Protein AF-A0A395SAU9-F1 (afdb_monomer_lite)

Organism: NCBI:txid694270

Structure (mmCIF, N/CA/C/O backbone):
data_AF-A0A395SAU9-F1
#
_entry.id   AF-A0A395SAU9-F1
#
loop_
_atom_site.group_PDB
_atom_site.id
_atom_site.type_symbol
_atom_site.label_atom_id
_atom_site.label_alt_id
_atom_site.label_comp_id
_atom_site.label_asym_id
_atom_site.label_entity_id
_atom_site.label_seq_id
_atom_site.pdbx_PDB_ins_code
_atom_site.Cartn_x
_atom_site.Cartn_y
_atom_site.Cartn_z
_atom_site.occupancy
_atom_site.B_iso_or_equiv
_atom_site.auth_seq_id
_atom_site.auth_comp_id
_atom_site.auth_asym_id
_atom_site.auth_atom_id
_atom_site.pdbx_PDB_model_num
ATOM 1 N N . MET A 1 1 ? -31.417 -16.571 32.774 1.00 48.50 1 MET A N 1
ATOM 2 C CA . MET A 1 1 ? -30.836 -15.328 32.218 1.00 48.50 1 MET A CA 1
ATOM 3 C C . MET A 1 1 ? -31.696 -14.943 31.028 1.00 48.50 1 MET A C 1
ATOM 5 O O . MET A 1 1 ? -31.929 -15.822 30.206 1.00 48.50 1 MET A O 1
ATOM 9 N N . SER A 1 2 ? -32.256 -13.730 30.977 1.00 63.41 2 SER A N 1
ATOM 10 C CA . SER A 1 2 ? -33.105 -13.349 29.841 1.00 63.41 2 SER A CA 1
ATOM 11 C C . SER A 1 2 ? -32.248 -13.171 28.581 1.00 63.41 2 SER A C 1
ATOM 13 O O . SER A 1 2 ? -31.078 -12.788 28.669 1.00 63.41 2 SER A O 1
ATOM 15 N N . THR A 1 3 ? -32.807 -13.455 27.404 1.00 56.88 3 THR A N 1
ATOM 16 C CA . THR A 1 3 ? -32.147 -13.182 26.116 1.00 56.88 3 THR A CA 1
ATOM 17 C C . THR A 1 3 ? -31.802 -11.702 25.973 1.00 56.88 3 THR A C 1
ATOM 19 O O . THR A 1 3 ? -30.751 -11.393 25.426 1.00 56.88 3 THR A O 1
ATOM 22 N N . GLY A 1 4 ? -32.616 -10.806 26.541 1.00 50.94 4 GLY A N 1
ATOM 23 C CA . GLY A 1 4 ? -32.354 -9.368 26.601 1.00 50.94 4 GLY A CA 1
ATOM 24 C C . GLY A 1 4 ? -31.099 -9.011 27.398 1.00 50.94 4 GLY A C 1
ATOM 25 O O . GLY A 1 4 ? -30.271 -8.265 26.893 1.00 50.94 4 GLY A O 1
ATOM 26 N N . ASP A 1 5 ? -30.892 -9.595 28.582 1.00 51.91 5 ASP A N 1
ATOM 27 C CA . ASP A 1 5 ? -29.693 -9.342 29.404 1.00 51.91 5 ASP A CA 1
ATOM 28 C C . ASP A 1 5 ? -28.419 -9.902 28.769 1.00 51.91 5 ASP A C 1
ATOM 30 O O . ASP A 1 5 ? -27.337 -9.336 28.917 1.00 51.91 5 ASP A O 1
ATOM 34 N N . PHE A 1 6 ? -28.539 -11.021 28.052 1.00 52.56 6 PHE A N 1
ATOM 35 C CA . PHE A 1 6 ? -27.445 -11.588 27.268 1.00 52.56 6 PHE A CA 1
ATOM 36 C C . PHE A 1 6 ? -27.089 -10.683 26.080 1.00 52.56 6 PHE A C 1
ATOM 38 O O . PHE A 1 6 ? -25.916 -10.384 25.866 1.00 52.56 6 PHE A O 1
ATOM 45 N N . PHE A 1 7 ? -28.099 -10.183 25.362 1.00 55.34 7 PHE A N 1
ATOM 46 C CA . PHE A 1 7 ? -27.933 -9.256 24.240 1.00 55.34 7 PHE A CA 1
ATOM 47 C C . PHE A 1 7 ? -27.323 -7.926 24.697 1.00 55.34 7 PHE A C 1
ATOM 49 O O . PHE A 1 7 ? -26.347 -7.453 24.122 1.00 55.34 7 PHE A O 1
ATOM 56 N N . LEU A 1 8 ? -27.840 -7.371 25.792 1.00 54.66 8 LEU A N 1
ATOM 57 C CA . LEU A 1 8 ? -27.333 -6.170 26.440 1.00 54.66 8 LEU A CA 1
ATOM 58 C C . LEU A 1 8 ? -25.867 -6.363 26.850 1.00 54.66 8 LEU A C 1
ATOM 60 O O . LEU A 1 8 ? -25.032 -5.572 26.420 1.00 54.66 8 LEU A O 1
ATOM 64 N N . ARG A 1 9 ? -25.502 -7.461 27.523 1.00 53.53 9 ARG A N 1
ATOM 65 C CA . ARG A 1 9 ? -24.095 -7.784 27.854 1.00 53.53 9 ARG A CA 1
ATOM 66 C C . ARG A 1 9 ? -23.173 -7.833 26.643 1.00 53.53 9 ARG A C 1
ATOM 68 O O . ARG A 1 9 ? -22.045 -7.349 26.705 1.00 53.53 9 ARG A O 1
ATOM 75 N N . ILE A 1 10 ? -23.656 -8.391 25.542 1.00 49.94 10 ILE A N 1
ATOM 76 C CA . ILE A 1 10 ? -22.883 -8.576 24.313 1.00 49.94 10 ILE A CA 1
ATOM 77 C C . ILE A 1 10 ? -22.700 -7.257 23.545 1.00 49.94 10 ILE A C 1
ATOM 79 O O . ILE A 1 10 ? -21.595 -6.980 23.082 1.00 49.94 10 ILE A O 1
ATOM 83 N N . ILE A 1 11 ? -23.722 -6.396 23.485 1.00 52.34 11 ILE A N 1
ATOM 84 C CA . ILE A 1 11 ? -23.648 -5.063 22.847 1.00 52.34 11 ILE A CA 1
ATOM 85 C C . ILE A 1 11 ? -22.866 -4.051 23.712 1.00 52.34 11 ILE A C 1
ATOM 87 O O . ILE A 1 11 ? -22.430 -3.006 23.230 1.00 52.34 11 ILE A O 1
ATOM 91 N N . GLY A 1 12 ? -22.629 -4.363 24.989 1.00 49.03 12 GLY A N 1
ATOM 92 C CA . GLY A 1 12 ? -21.795 -3.557 25.888 1.00 49.03 12 GLY A CA 1
ATOM 93 C C . GLY A 1 12 ? -22.463 -3.096 27.179 1.00 49.03 12 GLY A C 1
ATOM 94 O O . GLY A 1 12 ? -21.824 -2.426 27.983 1.00 49.03 12 GLY A O 1
ATOM 95 N N . VAL A 1 13 ? -23.710 -3.478 27.416 1.00 47.47 13 VAL A N 1
ATOM 96 C CA . VAL A 1 13 ? -24.433 -3.333 28.683 1.00 47.47 13 VAL A CA 1
ATOM 97 C C . VAL A 1 13 ? -24.147 -4.563 29.553 1.00 47.47 13 VAL A C 1
ATOM 99 O O . VAL A 1 13 ? -24.970 -5.450 29.754 1.00 47.47 13 VAL A O 1
ATOM 102 N N . GLY A 1 14 ? -22.904 -4.642 30.025 1.00 48.38 14 GLY A N 1
ATOM 103 C CA . GLY A 1 14 ? -22.429 -5.637 30.980 1.00 48.38 14 GLY A CA 1
ATOM 104 C C . GLY A 1 14 ? -21.006 -6.091 30.663 1.00 48.38 14 GLY A C 1
ATOM 105 O O . GLY A 1 14 ? -20.698 -6.597 29.588 1.00 48.38 14 GLY A O 1
ATOM 106 N N . GLU A 1 15 ? -20.117 -5.824 31.608 1.00 52.62 15 GLU A N 1
ATOM 107 C CA . GLU A 1 15 ? -18.677 -5.778 31.398 1.00 52.62 15 GLU A CA 1
ATOM 108 C C . GLU A 1 15 ? -18.036 -7.165 31.277 1.00 52.62 15 GLU A C 1
ATOM 110 O O . GLU A 1 15 ? -18.092 -7.976 32.199 1.00 52.62 15 GLU A O 1
ATOM 115 N N . ALA A 1 16 ? -17.302 -7.394 30.189 1.00 62.28 16 ALA A N 1
ATOM 116 C CA . ALA A 1 16 ? -16.191 -8.337 30.191 1.00 62.28 16 ALA A CA 1
ATOM 117 C C . ALA A 1 16 ? -14.907 -7.530 29.976 1.00 62.28 16 ALA A C 1
ATOM 119 O O . ALA A 1 16 ? -14.555 -7.211 28.841 1.00 62.28 16 ALA A O 1
ATOM 120 N N . LYS A 1 17 ? -14.207 -7.183 31.067 1.00 70.94 17 LYS A N 1
ATOM 121 C CA . LYS A 1 17 ? -12.924 -6.445 31.041 1.00 70.94 17 LYS A CA 1
ATOM 122 C C . LYS A 1 17 ? -11.926 -7.049 30.041 1.00 70.94 17 LYS A C 1
ATOM 124 O O . LYS A 1 17 ? -11.220 -6.321 29.354 1.00 70.94 17 LYS A O 1
ATOM 129 N N . VAL A 1 18 ? -11.952 -8.374 29.893 1.00 73.75 18 VAL A N 1
ATOM 130 C CA . VAL A 1 18 ? -11.146 -9.140 28.930 1.00 73.75 18 VAL A CA 1
ATOM 131 C C . VAL A 1 18 ? -11.405 -8.722 27.477 1.00 73.75 18 VAL A C 1
ATOM 133 O O . VAL A 1 18 ? -10.455 -8.538 26.724 1.00 73.75 18 VAL A O 1
ATOM 136 N N . GLY A 1 19 ? -12.662 -8.501 27.079 1.00 76.62 19 GLY A N 1
ATOM 137 C CA . GLY A 1 19 ? -12.998 -8.116 25.701 1.00 76.62 19 GLY A CA 1
ATOM 138 C C . GLY A 1 19 ? -12.499 -6.719 25.326 1.00 76.62 19 GLY A C 1
ATOM 139 O O . GLY A 1 19 ? -12.153 -6.465 24.179 1.00 76.62 19 GLY A O 1
ATOM 140 N N . MET A 1 20 ? -12.406 -5.820 26.303 1.00 79.50 20 MET A N 1
ATOM 141 C CA . MET A 1 20 ? -11.861 -4.476 26.104 1.00 79.50 20 MET A CA 1
ATOM 142 C C . MET A 1 20 ? -10.325 -4.458 26.098 1.00 79.50 20 MET A C 1
ATOM 144 O O . MET A 1 20 ? -9.731 -3.677 25.361 1.00 79.50 20 MET A O 1
ATOM 148 N N . ILE A 1 21 ? -9.673 -5.341 26.866 1.00 82.25 21 ILE A N 1
ATOM 149 C CA . ILE A 1 21 ? -8.222 -5.566 26.757 1.00 82.25 21 ILE A CA 1
ATOM 150 C C . ILE A 1 21 ? -7.888 -6.110 25.364 1.00 82.25 21 ILE A C 1
ATOM 152 O O . ILE A 1 21 ? -6.990 -5.587 24.710 1.00 82.25 21 ILE A O 1
ATOM 156 N N . TRP A 1 22 ? -8.6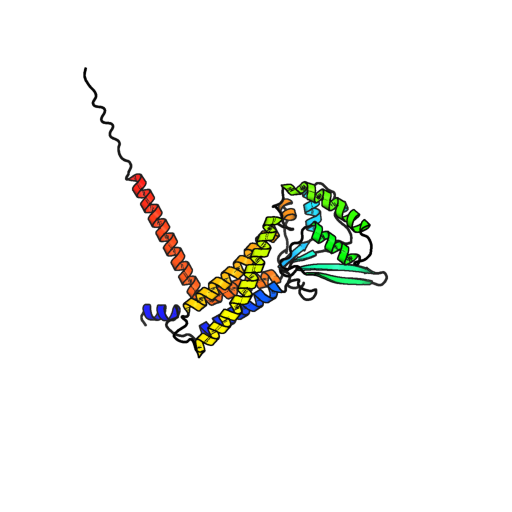46 -7.101 24.884 1.00 83.56 22 TRP A N 1
ATOM 157 C CA . TRP A 1 22 ? -8.504 -7.618 23.521 1.00 83.56 22 TRP A CA 1
ATOM 158 C C . TRP A 1 22 ? -8.698 -6.525 22.467 1.00 83.56 22 TRP A C 1
ATOM 160 O O . TRP A 1 22 ? -7.873 -6.389 21.569 1.00 83.56 22 TRP A O 1
ATOM 170 N N . PHE A 1 23 ? -9.736 -5.698 22.616 1.00 86.25 23 PHE A N 1
ATOM 171 C CA . PHE A 1 23 ? -9.971 -4.554 21.740 1.00 86.25 23 PHE A CA 1
ATOM 172 C C . PHE A 1 23 ? -8.763 -3.603 21.697 1.00 86.25 23 PHE A C 1
ATOM 174 O O . PHE A 1 23 ? -8.291 -3.278 20.612 1.00 86.25 23 PHE A O 1
ATOM 181 N N . MET A 1 24 ? -8.194 -3.222 22.849 1.00 88.06 24 MET A N 1
ATOM 182 C CA . MET A 1 24 ? -6.981 -2.389 22.884 1.00 88.06 24 MET A CA 1
ATOM 183 C C . MET A 1 24 ? -5.785 -3.063 22.206 1.00 88.06 24 MET A C 1
ATOM 185 O O . MET A 1 24 ? -5.083 -2.415 21.432 1.00 88.06 24 MET A O 1
ATOM 189 N N . LEU A 1 25 ? -5.558 -4.356 22.463 1.00 89.19 25 LEU A N 1
ATOM 190 C CA . LEU A 1 25 ? -4.473 -5.111 21.832 1.00 89.19 25 LEU A CA 1
ATOM 191 C C . LEU A 1 25 ? -4.631 -5.157 20.311 1.00 89.19 25 LEU A C 1
ATOM 193 O O . LEU A 1 25 ? -3.660 -4.954 19.589 1.00 89.19 25 LEU A O 1
ATOM 197 N N . ALA A 1 26 ? -5.847 -5.367 19.816 1.00 89.25 26 ALA A N 1
ATOM 198 C CA . ALA A 1 26 ? -6.111 -5.420 18.388 1.00 89.25 26 ALA A CA 1
ATOM 199 C C . ALA A 1 26 ? -5.942 -4.049 17.707 1.00 89.25 26 ALA A C 1
ATOM 201 O O . ALA A 1 26 ? -5.333 -3.977 16.638 1.00 89.25 26 ALA A O 1
ATOM 202 N N . ILE A 1 27 ? -6.386 -2.952 18.339 1.00 91.06 27 ILE A N 1
ATOM 203 C CA . ILE A 1 27 ? -6.116 -1.590 17.841 1.00 91.06 27 ILE A CA 1
ATOM 204 C C . ILE A 1 27 ? -4.609 -1.300 17.843 1.00 91.06 27 ILE A C 1
ATOM 206 O O . ILE A 1 27 ? -4.101 -0.733 16.878 1.00 91.06 27 ILE A O 1
ATOM 210 N N . LEU A 1 28 ? -3.874 -1.735 18.872 1.00 92.31 28 LEU A N 1
ATOM 211 C CA . LEU A 1 28 ? -2.419 -1.580 18.939 1.00 92.31 28 LEU A CA 1
ATOM 212 C C . LEU A 1 28 ? -1.698 -2.367 17.833 1.00 92.31 28 LEU A C 1
ATOM 214 O O . LEU A 1 28 ? -0.826 -1.818 17.164 1.00 92.31 28 LEU A O 1
ATOM 218 N N . LEU A 1 29 ? -2.072 -3.626 17.601 1.00 92.19 29 LEU A N 1
ATOM 219 C CA . LEU A 1 29 ? -1.517 -4.436 16.509 1.00 92.19 29 LEU A CA 1
ATOM 220 C C . LEU A 1 29 ? -1.830 -3.820 15.141 1.00 92.19 29 LEU A C 1
ATOM 222 O O . LEU A 1 29 ? -0.950 -3.729 14.285 1.00 92.19 29 LEU A O 1
ATOM 226 N N . GLY A 1 30 ? -3.059 -3.337 14.953 1.00 90.25 30 GLY A N 1
ATOM 227 C CA . GLY A 1 30 ? -3.459 -2.618 13.749 1.00 90.25 30 GLY A CA 1
ATOM 228 C C . GLY A 1 30 ? -2.704 -1.297 13.557 1.00 90.25 30 GLY A C 1
ATOM 229 O O . GLY A 1 30 ? -2.380 -0.941 12.426 1.00 90.25 30 GLY A O 1
ATOM 230 N N . PHE A 1 31 ? -2.389 -0.585 14.642 1.00 92.88 31 PHE A N 1
ATOM 231 C CA . PHE A 1 31 ? -1.550 0.614 14.613 1.00 92.88 31 PHE A CA 1
ATOM 232 C C . PHE A 1 31 ? -0.120 0.286 14.177 1.00 92.88 31 PHE A C 1
ATOM 234 O O . PHE A 1 31 ? 0.382 0.921 13.256 1.00 92.88 31 PHE A O 1
ATOM 241 N N . ILE A 1 32 ? 0.499 -0.744 14.766 1.00 93.06 32 ILE A N 1
ATOM 242 C CA . ILE A 1 32 ? 1.847 -1.201 14.392 1.00 93.06 32 ILE A CA 1
ATOM 243 C C . ILE A 1 32 ? 1.889 -1.579 12.909 1.00 93.06 32 ILE A C 1
ATOM 245 O O . ILE A 1 32 ? 2.781 -1.133 12.191 1.00 93.06 32 ILE A O 1
ATOM 249 N N . ALA A 1 33 ? 0.907 -2.347 12.430 1.00 92.62 33 ALA A N 1
ATOM 250 C CA . ALA A 1 33 ? 0.805 -2.712 11.019 1.00 92.62 33 ALA A CA 1
ATOM 251 C C . ALA A 1 33 ? 0.703 -1.480 10.104 1.00 92.62 33 ALA A C 1
ATOM 253 O O . ALA A 1 33 ? 1.379 -1.414 9.077 1.00 92.62 33 ALA A O 1
ATOM 254 N N . ASN A 1 34 ? -0.094 -0.482 10.497 1.00 92.75 34 ASN A N 1
ATOM 255 C CA . ASN A 1 34 ? -0.198 0.778 9.769 1.00 92.75 34 ASN A CA 1
ATOM 256 C C . ASN A 1 34 ? 1.145 1.537 9.756 1.00 92.75 34 ASN A C 1
ATOM 258 O O . ASN A 1 34 ? 1.614 1.947 8.696 1.00 92.75 34 ASN A O 1
ATOM 262 N N . THR A 1 35 ? 1.834 1.636 10.897 1.00 91.69 35 THR A N 1
ATOM 263 C CA . THR A 1 35 ? 3.168 2.252 10.974 1.00 91.69 35 THR A CA 1
ATOM 264 C C . THR A 1 35 ? 4.184 1.548 10.077 1.00 91.69 35 THR A C 1
ATOM 266 O O . THR A 1 35 ? 4.889 2.231 9.339 1.00 91.69 35 THR A O 1
ATOM 269 N N . VAL A 1 36 ? 4.237 0.210 10.092 1.00 91.81 36 VAL A N 1
ATOM 270 C CA . VAL A 1 36 ? 5.131 -0.585 9.226 1.00 91.81 36 VAL A CA 1
ATOM 271 C C . VAL A 1 36 ? 4.905 -0.246 7.755 1.00 91.81 36 VAL A C 1
ATOM 273 O O . VAL A 1 36 ? 5.862 -0.081 6.999 1.00 91.81 36 VAL A O 1
ATOM 276 N N . VAL A 1 37 ? 3.649 -0.083 7.348 1.00 90.75 37 VAL A N 1
ATOM 277 C CA . VAL A 1 37 ? 3.336 0.277 5.966 1.00 90.75 37 VAL A CA 1
ATOM 278 C C . VAL A 1 37 ? 3.660 1.727 5.653 1.00 90.75 37 VAL A C 1
ATOM 280 O O . VAL A 1 37 ? 4.236 1.981 4.597 1.00 90.75 37 VAL A O 1
ATOM 283 N N . LEU A 1 38 ? 3.394 2.666 6.560 1.00 92.00 38 LEU A N 1
ATOM 284 C CA . LEU A 1 38 ? 3.801 4.057 6.372 1.00 92.00 38 LEU A CA 1
ATOM 285 C C . LEU A 1 38 ? 5.311 4.179 6.160 1.00 92.00 38 LEU A C 1
ATOM 287 O O . LEU A 1 38 ? 5.713 4.905 5.261 1.00 92.00 38 LEU A O 1
ATOM 291 N N . ILE A 1 39 ? 6.142 3.449 6.908 1.00 91.94 39 ILE A N 1
ATOM 292 C CA . ILE A 1 39 ? 7.612 3.527 6.784 1.00 91.94 39 ILE A CA 1
ATOM 293 C C . ILE A 1 39 ? 8.200 2.642 5.676 1.00 91.94 39 ILE A C 1
ATOM 295 O O . ILE A 1 39 ? 9.413 2.674 5.448 1.00 91.94 39 ILE A O 1
ATOM 299 N N . SER A 1 40 ? 7.380 1.827 5.008 1.00 91.25 40 SER A N 1
ATOM 300 C CA . SER A 1 40 ? 7.863 0.915 3.970 1.00 91.25 40 SER A CA 1
ATOM 301 C C . SER A 1 40 ? 8.575 1.686 2.853 1.00 91.25 40 SER A C 1
ATOM 303 O O . SER A 1 40 ? 8.069 2.699 2.355 1.00 91.25 40 SER A O 1
ATOM 305 N N . CYS A 1 41 ? 9.777 1.220 2.498 1.00 88.75 41 CYS A N 1
ATOM 306 C CA . CYS A 1 41 ? 10.681 1.853 1.528 1.00 88.75 41 CYS A CA 1
ATOM 307 C C . CYS A 1 41 ? 11.011 3.338 1.804 1.00 88.75 41 CYS A C 1
ATOM 309 O O . CYS A 1 41 ? 11.344 4.083 0.882 1.00 88.75 41 CYS A O 1
ATOM 311 N N . ALA A 1 42 ? 10.940 3.782 3.064 1.00 91.75 42 ALA A N 1
ATOM 312 C CA . ALA A 1 42 ? 11.458 5.083 3.490 1.00 91.75 42 ALA A CA 1
ATOM 313 C C . ALA A 1 42 ? 12.997 5.128 3.502 1.00 91.75 42 ALA A C 1
ATOM 315 O O . ALA A 1 42 ? 13.585 6.186 3.286 1.00 91.75 42 ALA A O 1
ATOM 316 N N . SER A 1 43 ? 13.662 4.004 3.765 1.00 91.38 43 SER A N 1
ATOM 317 C CA . SER A 1 43 ? 15.122 3.894 3.801 1.00 91.38 43 SER A CA 1
ATOM 318 C C . SER A 1 43 ? 15.569 2.505 3.328 1.00 91.38 43 SER A C 1
ATOM 320 O O . SER A 1 43 ? 14.731 1.605 3.216 1.00 91.38 43 SER A O 1
ATOM 322 N N . PRO A 1 44 ? 16.877 2.301 3.076 1.00 90.31 44 PRO A N 1
ATOM 323 C CA . PRO A 1 44 ? 17.434 0.979 2.793 1.00 90.31 44 PRO A CA 1
ATOM 324 C C . PRO A 1 44 ? 17.005 -0.092 3.804 1.00 90.31 44 PRO A C 1
ATOM 326 O O . PRO A 1 44 ? 16.590 -1.180 3.417 1.00 90.31 44 PRO A O 1
ATOM 329 N N . ASP A 1 45 ? 16.991 0.252 5.095 1.00 91.81 45 ASP A N 1
ATOM 330 C CA . ASP A 1 45 ? 16.620 -0.673 6.174 1.00 91.81 45 ASP A CA 1
ATOM 331 C C . ASP A 1 45 ? 15.153 -1.132 6.099 1.00 91.81 45 ASP A C 1
ATOM 333 O O . ASP A 1 45 ? 14.807 -2.211 6.584 1.00 91.81 45 ASP A O 1
ATOM 337 N N . THR A 1 46 ? 14.274 -0.335 5.478 1.00 90.75 46 THR A N 1
ATOM 338 C CA . THR A 1 46 ? 12.838 -0.636 5.357 1.00 90.75 46 THR A CA 1
ATOM 339 C C . THR A 1 46 ? 12.432 -1.170 3.981 1.00 90.75 46 THR A C 1
ATOM 341 O O . THR A 1 46 ? 11.238 -1.320 3.705 1.00 90.75 46 THR A O 1
ATOM 344 N N . GLN A 1 47 ? 13.388 -1.520 3.115 1.00 91.06 47 GLN A N 1
ATOM 345 C CA . GLN A 1 47 ? 13.112 -2.170 1.827 1.00 91.06 47 GLN A CA 1
ATOM 346 C C . GLN A 1 47 ? 12.493 -3.568 1.998 1.00 91.06 47 GLN A C 1
ATOM 348 O O . GLN A 1 47 ? 11.603 -3.964 1.243 1.00 91.06 47 GLN A O 1
ATOM 353 N N . SER A 1 48 ? 12.930 -4.327 3.006 1.00 90.25 48 SER A N 1
ATOM 354 C CA . SER A 1 48 ? 12.451 -5.697 3.251 1.00 90.25 48 SER A CA 1
ATOM 355 C C . SER A 1 48 ? 10.940 -5.772 3.519 1.00 90.25 48 SER A C 1
ATOM 357 O O . SER A 1 48 ? 10.310 -6.788 3.233 1.00 90.25 48 SER A O 1
ATOM 359 N N . VAL A 1 49 ? 10.340 -4.675 3.990 1.00 90.81 49 VAL A N 1
ATOM 360 C CA . VAL A 1 49 ? 8.899 -4.534 4.255 1.00 90.81 49 VAL A CA 1
ATOM 361 C C . VAL A 1 49 ? 8.144 -3.815 3.129 1.00 90.81 49 VAL A C 1
ATOM 363 O O . VAL A 1 49 ? 7.103 -3.206 3.367 1.00 90.81 49 VAL A O 1
ATOM 366 N N . HIS A 1 50 ? 8.643 -3.878 1.894 1.00 92.31 50 HIS A N 1
ATOM 367 C CA . HIS A 1 50 ? 7.953 -3.345 0.717 1.00 92.31 50 HIS A CA 1
ATOM 368 C C . HIS A 1 50 ? 6.535 -3.917 0.553 1.00 92.31 50 HIS A C 1
ATOM 370 O O . HIS A 1 50 ? 6.235 -5.055 0.928 1.00 92.31 50 HIS A O 1
ATOM 376 N N . LEU A 1 51 ? 5.656 -3.116 -0.042 1.00 90.81 51 LEU A N 1
ATOM 377 C CA . LEU A 1 51 ? 4.282 -3.491 -0.364 1.00 90.81 51 LEU A CA 1
ATOM 378 C C . LEU A 1 51 ? 4.218 -4.299 -1.658 1.00 90.81 51 LEU A C 1
ATOM 380 O O . LEU A 1 51 ? 3.550 -5.331 -1.712 1.00 90.81 51 LEU A O 1
ATOM 384 N N . PHE A 1 52 ? 4.941 -3.852 -2.682 1.00 90.19 52 PHE A N 1
ATOM 385 C CA . PHE A 1 52 ? 4.962 -4.497 -3.991 1.00 90.19 52 PHE A CA 1
ATOM 386 C C . PHE A 1 52 ? 6.371 -4.566 -4.536 1.00 90.19 52 PHE A C 1
ATOM 388 O O . PHE A 1 52 ? 7.215 -3.735 -4.200 1.00 90.19 52 PHE A O 1
ATOM 395 N N . ARG A 1 53 ? 6.601 -5.516 -5.432 1.00 90.62 53 ARG A N 1
ATOM 396 C CA . ARG A 1 53 ? 7.785 -5.527 -6.282 1.00 90.62 53 ARG A CA 1
ATOM 397 C C . ARG A 1 53 ? 7.401 -5.605 -7.753 1.00 90.62 53 ARG A C 1
ATOM 399 O O . ARG A 1 53 ? 6.383 -6.202 -8.106 1.00 90.62 53 ARG A O 1
ATOM 406 N N . VAL A 1 54 ? 8.207 -4.972 -8.595 1.00 88.56 54 VAL A N 1
ATOM 407 C CA . VAL A 1 54 ? 8.072 -4.989 -10.058 1.00 88.56 54 VAL A CA 1
ATOM 408 C C . VAL A 1 54 ? 9.404 -5.441 -10.639 1.00 88.56 54 VAL A C 1
ATOM 410 O O . VAL A 1 54 ? 10.422 -4.833 -10.319 1.00 88.56 54 VAL A O 1
ATOM 413 N N . GLY A 1 55 ? 9.411 -6.501 -11.451 1.00 88.44 55 GLY A N 1
ATOM 414 C CA . GLY A 1 55 ? 10.627 -7.012 -12.089 1.00 88.44 55 GLY A CA 1
ATOM 415 C C . GLY A 1 55 ? 10.987 -6.243 -13.361 1.00 88.44 55 GLY A C 1
ATOM 416 O O . GLY A 1 55 ? 10.116 -5.944 -14.181 1.00 88.44 55 GLY A O 1
ATOM 417 N N . SER A 1 56 ? 12.271 -5.948 -13.567 1.00 88.94 56 SER A N 1
ATOM 418 C CA . SER A 1 56 ? 12.740 -5.295 -14.801 1.00 88.94 56 SER A CA 1
ATOM 419 C C . SER A 1 56 ? 12.591 -6.170 -16.031 1.00 88.94 56 SER A C 1
ATOM 421 O O . SER A 1 56 ? 12.123 -5.684 -17.057 1.00 88.94 56 SER A O 1
ATOM 423 N N . ALA A 1 57 ? 12.890 -7.463 -15.919 1.00 88.94 57 ALA A N 1
ATOM 424 C CA . ALA A 1 57 ? 12.713 -8.411 -17.013 1.00 88.94 57 ALA A CA 1
ATOM 425 C C . ALA A 1 57 ? 11.241 -8.510 -17.449 1.00 88.94 57 ALA A C 1
ATOM 427 O O . ALA A 1 57 ? 10.946 -8.505 -18.643 1.00 88.94 57 ALA A O 1
ATOM 428 N N . GLU A 1 58 ? 10.309 -8.545 -16.492 1.00 88.31 58 GLU A N 1
ATOM 429 C CA . GLU A 1 58 ? 8.867 -8.552 -16.767 1.00 88.31 58 GLU A CA 1
ATOM 430 C C . GLU A 1 58 ? 8.436 -7.270 -17.478 1.00 88.31 58 GLU A C 1
ATOM 432 O O . GLU A 1 58 ? 7.747 -7.331 -18.495 1.00 88.31 58 GLU A O 1
ATOM 437 N N . LEU A 1 59 ? 8.882 -6.112 -16.982 1.00 87.81 59 LEU A N 1
ATOM 438 C CA . LEU A 1 59 ? 8.549 -4.816 -17.564 1.00 87.81 59 LEU A CA 1
ATOM 439 C C . LEU A 1 59 ? 9.123 -4.659 -18.979 1.00 87.81 59 LEU A C 1
ATOM 441 O O . LEU A 1 59 ? 8.426 -4.183 -19.876 1.00 87.81 59 LEU A O 1
ATOM 445 N N . VAL A 1 60 ? 10.367 -5.090 -19.201 1.00 90.69 60 VAL A N 1
ATOM 446 C CA . VAL A 1 60 ? 11.029 -5.076 -20.514 1.00 90.69 60 VAL A CA 1
ATOM 447 C C . VAL A 1 60 ? 10.301 -5.989 -21.493 1.00 90.69 60 VAL A C 1
ATOM 449 O O . VAL A 1 60 ? 9.971 -5.555 -22.597 1.00 90.69 60 VAL A O 1
ATOM 452 N N . ASN A 1 61 ? 10.004 -7.226 -21.092 1.00 90.25 61 ASN A N 1
ATOM 453 C CA . ASN A 1 61 ? 9.312 -8.189 -21.947 1.00 90.25 61 ASN A CA 1
ATOM 454 C C . ASN A 1 61 ? 7.882 -7.744 -22.262 1.00 90.25 61 ASN A C 1
ATOM 456 O O . ASN A 1 61 ? 7.456 -7.843 -23.411 1.00 90.25 61 ASN A O 1
ATOM 460 N N . ALA A 1 62 ? 7.163 -7.205 -21.275 1.00 87.19 62 ALA A N 1
ATOM 461 C CA . ALA A 1 62 ? 5.829 -6.653 -21.472 1.00 87.19 62 ALA A CA 1
ATOM 462 C C . ALA A 1 62 ? 5.853 -5.493 -22.471 1.00 87.19 62 ALA A C 1
ATOM 464 O O . ALA A 1 62 ? 5.121 -5.496 -23.459 1.00 87.19 62 ALA A O 1
ATOM 465 N N . THR A 1 63 ? 6.757 -4.536 -22.257 1.00 88.69 63 THR A N 1
ATOM 466 C CA . THR A 1 63 ? 6.910 -3.371 -23.134 1.00 88.69 63 THR A CA 1
ATOM 467 C C . THR A 1 63 ? 7.277 -3.799 -24.554 1.00 88.69 63 THR A C 1
ATOM 469 O O . THR A 1 63 ? 6.691 -3.305 -25.516 1.00 88.69 63 THR A O 1
ATOM 472 N N . ALA A 1 64 ? 8.200 -4.751 -24.702 1.00 89.88 64 ALA A N 1
ATOM 473 C CA . ALA A 1 64 ? 8.596 -5.295 -25.997 1.00 89.88 64 ALA A CA 1
ATOM 474 C C . ALA A 1 64 ? 7.436 -5.991 -26.725 1.00 89.88 64 ALA A C 1
ATOM 476 O O . ALA A 1 64 ? 7.257 -5.781 -27.924 1.00 89.88 64 ALA A O 1
ATOM 477 N N . ASN A 1 65 ? 6.628 -6.775 -26.004 1.00 88.88 65 ASN A N 1
ATOM 478 C CA . ASN A 1 65 ? 5.485 -7.493 -26.568 1.00 88.88 65 ASN A CA 1
ATOM 479 C C . ASN A 1 65 ? 4.404 -6.530 -27.083 1.00 88.88 65 ASN A C 1
ATOM 481 O O . ASN A 1 65 ? 3.900 -6.700 -28.189 1.00 88.88 65 ASN A O 1
ATOM 485 N N . VAL A 1 66 ? 4.093 -5.483 -26.313 1.00 87.31 66 VAL A N 1
ATOM 486 C CA . VAL A 1 66 ? 3.040 -4.521 -26.678 1.00 87.31 66 VAL A CA 1
ATOM 487 C C . VAL A 1 66 ? 3.503 -3.564 -27.787 1.00 87.31 66 VAL 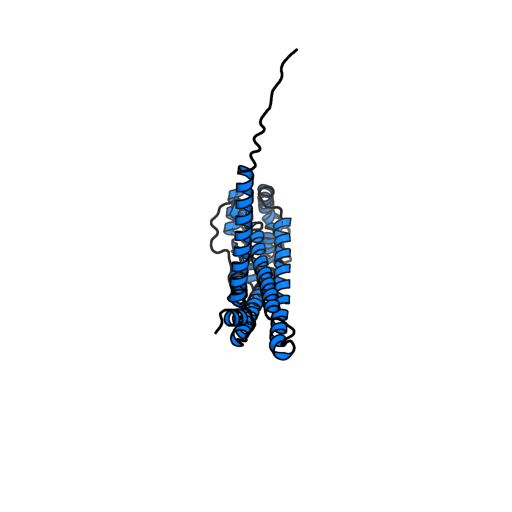A C 1
ATOM 489 O O . VAL A 1 66 ? 2.729 -3.221 -28.673 1.00 87.31 66 VAL A O 1
ATOM 492 N N . THR A 1 67 ? 4.773 -3.144 -27.787 1.00 88.62 67 THR A N 1
ATOM 493 C CA . THR A 1 67 ? 5.279 -2.119 -28.729 1.00 88.62 67 THR A CA 1
ATOM 494 C C . THR A 1 67 ? 5.941 -2.672 -29.991 1.00 88.62 67 THR A C 1
ATOM 496 O O . THR A 1 67 ? 6.204 -1.912 -30.928 1.00 88.62 67 THR A O 1
ATOM 499 N N . GLY A 1 68 ? 6.297 -3.960 -30.005 1.00 86.00 68 GLY A N 1
ATOM 500 C CA . GLY A 1 68 ? 7.126 -4.575 -31.046 1.00 86.00 68 GLY A CA 1
ATOM 501 C C . GLY A 1 68 ? 8.599 -4.136 -31.031 1.00 86.00 68 GLY A C 1
ATOM 502 O O . GLY A 1 68 ? 9.353 -4.475 -31.947 1.00 86.00 68 GLY A O 1
ATOM 503 N N . ILE A 1 69 ? 9.040 -3.373 -30.024 1.00 89.62 69 ILE A N 1
ATOM 504 C CA . ILE A 1 69 ? 10.448 -2.986 -29.859 1.00 89.62 69 ILE A CA 1
ATOM 505 C C . ILE A 1 69 ? 11.233 -4.171 -29.288 1.00 89.62 69 ILE A C 1
ATOM 507 O O . ILE A 1 69 ? 10.789 -4.851 -28.373 1.00 89.62 69 ILE A O 1
ATOM 511 N N . SER A 1 70 ? 12.434 -4.419 -29.820 1.00 89.81 70 SER A N 1
ATOM 512 C CA . SER A 1 70 ? 13.280 -5.525 -29.356 1.00 89.81 70 SER A CA 1
ATOM 513 C C . SER A 1 70 ? 13.626 -5.391 -27.859 1.00 89.81 70 SER A C 1
ATOM 515 O O . SER A 1 70 ? 14.127 -4.332 -27.466 1.00 89.81 70 SER A O 1
ATOM 517 N N . PRO A 1 71 ? 13.485 -6.462 -27.047 1.00 89.12 71 PRO A N 1
ATOM 518 C CA . PRO A 1 71 ? 13.863 -6.462 -25.629 1.00 89.12 71 PRO A CA 1
ATOM 519 C C . PRO A 1 71 ? 15.305 -6.000 -25.390 1.00 89.12 71 PRO A C 1
ATOM 521 O O . PRO A 1 71 ? 15.578 -5.258 -24.453 1.00 89.12 71 PRO A O 1
ATOM 524 N N . ASN A 1 72 ? 16.222 -6.343 -26.301 1.00 90.06 72 ASN A N 1
ATOM 525 C CA . ASN A 1 72 ? 17.639 -5.973 -26.216 1.00 90.06 72 ASN A CA 1
ATOM 526 C C . ASN A 1 72 ? 17.890 -4.460 -26.314 1.00 90.06 72 ASN A C 1
ATOM 528 O O . ASN A 1 72 ? 18.956 -3.996 -25.921 1.00 90.06 72 ASN A O 1
ATOM 532 N N . LYS A 1 73 ? 16.945 -3.689 -26.870 1.00 88.75 73 LYS A N 1
ATOM 533 C CA . LYS A 1 73 ? 17.032 -2.220 -26.908 1.00 88.75 73 LYS A CA 1
ATOM 534 C C . LYS A 1 73 ? 16.574 -1.577 -25.598 1.00 88.75 73 LYS A C 1
ATOM 536 O O . LYS A 1 73 ? 17.002 -0.467 -25.300 1.00 88.75 73 LYS A O 1
ATOM 541 N N . LEU A 1 74 ? 15.701 -2.257 -24.855 1.00 87.62 74 LEU A N 1
ATOM 542 C CA . LEU A 1 74 ? 15.123 -1.782 -23.597 1.00 87.62 74 LEU A CA 1
ATOM 543 C C . LEU A 1 74 ? 15.936 -2.257 -22.384 1.00 87.62 74 LEU A C 1
ATOM 545 O O . LEU A 1 74 ? 16.025 -1.536 -21.393 1.00 87.62 74 LEU A O 1
ATOM 549 N N . GLN A 1 75 ? 16.559 -3.434 -22.483 1.00 90.12 75 GLN A N 1
ATOM 550 C CA . GLN A 1 75 ? 17.419 -4.007 -21.453 1.00 90.12 75 GLN A CA 1
ATOM 551 C C . GLN A 1 75 ? 18.808 -3.357 -21.450 1.00 90.12 75 GLN A C 1
ATOM 553 O O . GLN A 1 75 ? 19.490 -3.286 -22.475 1.00 90.12 75 GLN A O 1
ATOM 558 N N . PHE A 1 76 ? 19.273 -2.948 -20.272 1.00 87.31 76 PHE A N 1
ATOM 559 C CA . PHE A 1 76 ? 20.647 -2.501 -20.047 1.00 87.31 76 PHE A CA 1
ATOM 560 C C . PHE A 1 76 ? 21.117 -2.845 -18.629 1.00 87.31 76 PHE A C 1
ATOM 562 O O . PHE A 1 76 ? 20.316 -3.252 -17.791 1.00 87.31 76 PHE A O 1
ATOM 569 N N . ALA A 1 77 ? 22.428 -2.755 -18.394 1.00 85.00 77 ALA A N 1
ATOM 570 C CA . ALA A 1 77 ? 23.077 -3.271 -17.185 1.00 85.00 77 ALA A CA 1
ATOM 571 C C . ALA A 1 77 ? 22.701 -2.496 -15.914 1.00 85.00 77 ALA A C 1
ATOM 573 O O . ALA A 1 77 ? 22.797 -3.032 -14.821 1.00 85.00 77 ALA A O 1
ATOM 574 N N . GLU A 1 78 ? 22.281 -1.244 -16.071 1.00 86.62 78 GLU A N 1
ATOM 575 C CA . GLU A 1 78 ? 21.923 -0.328 -14.991 1.00 86.62 78 GLU A CA 1
ATOM 576 C C . GLU A 1 78 ? 20.470 -0.512 -14.495 1.00 86.62 78 GLU A C 1
ATOM 578 O O . GLU A 1 78 ? 20.056 0.156 -13.548 1.00 86.62 78 GLU A O 1
ATOM 583 N N . LEU A 1 79 ? 19.671 -1.388 -15.125 1.00 87.88 79 LEU A N 1
ATOM 584 C CA . LEU A 1 79 ? 18.341 -1.741 -14.618 1.00 87.88 79 LEU A CA 1
ATOM 585 C C . LEU A 1 79 ? 18.469 -2.707 -13.426 1.00 87.88 79 LEU A C 1
ATOM 587 O O . LEU A 1 79 ? 19.174 -3.710 -13.548 1.00 87.88 79 LEU A O 1
ATOM 591 N N . PRO A 1 80 ? 17.766 -2.462 -12.305 1.00 89.81 80 PRO A N 1
ATOM 592 C CA . PRO A 1 80 ? 17.763 -3.375 -11.166 1.00 89.81 80 PRO A CA 1
ATOM 593 C C . PRO A 1 80 ? 17.009 -4.660 -11.509 1.00 89.81 80 PRO A C 1
ATOM 595 O O . PRO A 1 80 ? 16.217 -4.687 -12.450 1.00 89.81 80 PRO A O 1
ATOM 598 N N . GLU A 1 81 ? 17.176 -5.716 -10.717 1.00 89.19 81 GLU A N 1
ATOM 599 C CA . GLU A 1 81 ? 16.329 -6.909 -10.853 1.00 89.19 81 GLU A CA 1
ATOM 600 C C . GLU A 1 81 ? 14.867 -6.579 -10.500 1.00 89.19 81 GLU A C 1
ATOM 602 O O . GLU A 1 81 ? 13.952 -6.877 -11.273 1.00 89.19 81 GLU A O 1
ATOM 607 N N . TYR A 1 82 ? 14.664 -5.869 -9.381 1.00 90.38 82 TYR A N 1
ATOM 608 C CA . TYR A 1 82 ? 13.351 -5.441 -8.902 1.00 90.38 82 TYR A CA 1
ATOM 609 C C . TYR A 1 82 ? 13.338 -3.983 -8.433 1.00 90.38 82 TYR A C 1
ATOM 611 O O . TYR A 1 82 ? 14.286 -3.494 -7.817 1.00 90.38 82 TYR A O 1
ATOM 619 N N . TRP A 1 83 ? 12.199 -3.319 -8.642 1.00 91.62 83 TRP A N 1
ATOM 620 C CA . TRP A 1 83 ? 11.812 -2.122 -7.895 1.00 91.62 83 TRP A CA 1
ATOM 621 C C . TRP A 1 83 ? 10.878 -2.509 -6.761 1.00 91.62 83 TRP A C 1
ATOM 623 O O . TRP A 1 83 ? 9.824 -3.103 -6.997 1.00 91.62 83 TRP A O 1
ATOM 633 N N . TYR A 1 84 ? 11.240 -2.120 -5.548 1.00 92.81 84 TYR A N 1
ATOM 634 C CA . TYR A 1 84 ? 10.467 -2.353 -4.339 1.00 92.81 84 TYR A CA 1
ATOM 635 C C . TYR A 1 84 ? 9.692 -1.091 -3.987 1.00 92.81 84 TYR A C 1
ATOM 637 O O . TYR A 1 84 ? 10.273 -0.034 -3.748 1.00 92.81 84 TYR A O 1
ATOM 645 N N . TRP A 1 85 ? 8.374 -1.207 -3.964 1.00 91.69 85 TRP A N 1
ATOM 646 C CA . TRP A 1 85 ? 7.450 -0.113 -3.712 1.00 91.69 85 TRP A CA 1
ATOM 647 C C . TRP A 1 85 ? 6.939 -0.185 -2.284 1.00 91.69 85 TRP A C 1
ATOM 649 O O . TRP A 1 85 ? 6.332 -1.182 -1.889 1.00 91.69 85 TRP A O 1
ATOM 659 N N . GLY A 1 86 ? 7.147 0.885 -1.529 1.00 91.88 86 GLY A N 1
ATOM 660 C CA . GLY A 1 86 ? 6.498 1.115 -0.246 1.00 91.88 86 GLY A CA 1
ATOM 661 C C . GLY A 1 86 ? 5.539 2.295 -0.326 1.00 91.88 86 GLY A C 1
ATOM 662 O O . GLY A 1 86 ? 5.264 2.804 -1.405 1.00 91.88 86 GLY A O 1
ATOM 663 N N . LEU A 1 87 ? 5.021 2.747 0.810 1.00 91.06 87 LEU A N 1
ATOM 664 C CA . LEU A 1 87 ? 4.174 3.941 0.864 1.00 91.06 87 LEU A CA 1
ATOM 665 C C . LEU A 1 87 ? 4.995 5.233 1.015 1.00 91.06 87 LEU A C 1
ATOM 667 O O . LEU A 1 87 ? 4.500 6.302 0.669 1.00 91.06 87 LEU A O 1
ATOM 671 N N . SER A 1 88 ? 6.239 5.136 1.499 1.00 91.69 88 SER A N 1
ATOM 672 C CA . SER A 1 88 ? 7.158 6.274 1.690 1.00 91.69 88 SER A CA 1
ATOM 673 C C . SER A 1 88 ? 8.218 6.431 0.605 1.00 91.69 88 SER A C 1
ATOM 675 O O . SER A 1 88 ? 8.987 7.397 0.627 1.00 91.69 88 SER A O 1
ATOM 677 N N . GLY A 1 89 ? 8.280 5.512 -0.355 1.00 92.06 89 GLY A N 1
ATOM 678 C CA . GLY A 1 89 ? 9.251 5.605 -1.431 1.00 92.06 89 GLY A CA 1
ATOM 679 C C . GLY A 1 89 ? 9.359 4.346 -2.269 1.00 92.06 89 GLY A C 1
ATOM 680 O O . GLY A 1 89 ? 8.591 3.391 -2.120 1.00 92.06 89 GLY A O 1
ATOM 681 N N . VAL A 1 90 ? 10.347 4.375 -3.157 1.00 92.75 90 VAL A N 1
ATOM 682 C CA . VAL A 1 90 ? 10.728 3.251 -4.013 1.00 92.75 90 VAL A CA 1
ATOM 683 C C . VAL A 1 90 ? 12.205 2.958 -3.790 1.00 92.75 90 VAL A C 1
ATOM 685 O O . VAL A 1 90 ? 13.029 3.873 -3.823 1.00 92.75 90 VAL A O 1
ATOM 688 N N . CYS A 1 91 ? 12.534 1.691 -3.565 1.00 93.62 91 CYS A N 1
ATOM 689 C CA . CYS A 1 91 ? 13.896 1.210 -3.371 1.00 93.62 91 CYS A CA 1
ATOM 690 C C . CYS A 1 91 ? 14.303 0.246 -4.487 1.00 93.62 91 CYS A C 1
ATOM 692 O O . CYS A 1 91 ? 13.458 -0.432 -5.075 1.00 93.62 91 CYS A O 1
ATOM 694 N N . ILE A 1 92 ? 15.600 0.176 -4.760 1.00 93.19 92 ILE A N 1
ATOM 695 C CA . ILE A 1 92 ? 16.207 -0.729 -5.736 1.00 93.19 92 ILE A CA 1
ATOM 696 C C . ILE A 1 92 ? 17.485 -1.333 -5.165 1.00 93.19 92 ILE A C 1
ATOM 698 O O . ILE A 1 92 ? 18.214 -0.670 -4.422 1.00 93.19 92 ILE A O 1
ATOM 702 N N . ASP A 1 93 ? 17.760 -2.568 -5.570 1.00 89.69 93 ASP A N 1
ATOM 703 C CA . ASP A 1 93 ? 19.057 -3.201 -5.365 1.00 89.69 93 ASP A CA 1
ATOM 704 C C . ASP A 1 93 ? 19.996 -2.747 -6.488 1.00 89.69 93 ASP A C 1
ATOM 706 O O . ASP A 1 93 ? 19.698 -2.908 -7.675 1.00 89.69 93 ASP A O 1
ATOM 710 N N . VAL A 1 94 ? 21.113 -2.131 -6.114 1.00 84.75 94 VAL A N 1
ATOM 711 C CA . VAL A 1 94 ? 22.139 -1.617 -7.023 1.00 84.75 94 VAL A CA 1
ATOM 712 C C . VAL A 1 94 ? 23.344 -2.542 -6.932 1.00 84.75 94 VAL A C 1
ATOM 714 O O . VAL A 1 94 ? 23.998 -2.611 -5.889 1.00 84.75 94 VAL A O 1
ATOM 717 N N . GLN A 1 95 ? 23.652 -3.227 -8.032 1.00 81.12 95 GLN A N 1
ATOM 718 C CA . GLN A 1 95 ? 24.838 -4.073 -8.144 1.00 81.12 95 GLN A CA 1
ATOM 719 C C . GLN A 1 95 ? 25.900 -3.335 -8.963 1.00 81.12 95 GLN A C 1
ATOM 721 O O . GLN A 1 95 ? 25.836 -3.269 -10.194 1.00 81.12 95 GLN A O 1
ATOM 726 N N . LYS A 1 96 ? 26.901 -2.770 -8.282 1.00 74.31 96 LYS A N 1
ATOM 727 C CA . LYS A 1 96 ? 28.036 -2.110 -8.936 1.00 74.31 96 LYS A CA 1
ATOM 728 C C . LYS A 1 96 ? 29.179 -3.106 -9.091 1.00 74.31 96 LYS A C 1
ATOM 730 O O . LYS A 1 96 ? 29.752 -3.567 -8.107 1.00 74.31 96 LYS A O 1
ATOM 735 N N . ARG A 1 97 ? 29.552 -3.402 -10.338 1.00 65.81 97 ARG A N 1
ATOM 736 C CA . ARG A 1 97 ? 30.780 -4.153 -10.632 1.00 65.81 97 ARG A CA 1
ATOM 737 C C . ARG A 1 97 ? 31.985 -3.242 -10.434 1.00 65.81 97 ARG A C 1
ATOM 739 O O . ARG A 1 97 ? 32.196 -2.333 -11.239 1.00 65.81 97 ARG A O 1
ATOM 746 N N . GLN A 1 98 ? 32.782 -3.486 -9.400 1.00 67.19 98 GLN A N 1
ATOM 747 C CA . GLN A 1 98 ? 34.068 -2.818 -9.210 1.00 67.19 98 GLN A CA 1
ATOM 748 C C . GLN A 1 98 ? 35.218 -3.749 -9.603 1.00 67.19 98 GLN A C 1
ATOM 750 O O . GLN A 1 98 ? 35.089 -4.971 -9.612 1.00 67.19 98 GLN A O 1
ATOM 755 N N . LEU A 1 99 ? 36.384 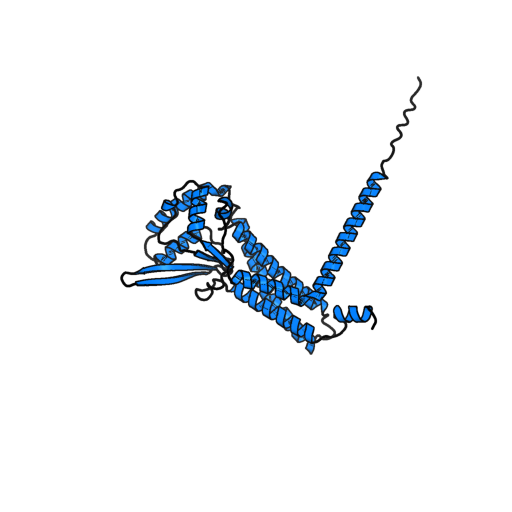-3.169 -9.910 1.00 60.81 99 LEU A N 1
ATOM 756 C CA . LEU A 1 99 ? 37.588 -3.926 -10.288 1.00 60.81 99 LEU A CA 1
ATOM 757 C C . LEU A 1 99 ? 38.062 -4.926 -9.212 1.00 60.81 99 LEU A C 1
ATOM 759 O O . LEU A 1 99 ? 38.821 -5.834 -9.541 1.00 60.81 99 LEU A O 1
ATOM 763 N N . PHE A 1 100 ? 37.625 -4.774 -7.956 1.00 62.31 100 PHE A N 1
ATOM 764 C CA . PHE A 1 100 ? 38.051 -5.594 -6.815 1.00 62.31 100 PHE A CA 1
ATOM 765 C C . PHE A 1 100 ? 36.902 -6.328 -6.100 1.00 62.31 100 PHE A C 1
ATOM 767 O O . PHE A 1 100 ? 37.121 -6.906 -5.037 1.00 62.31 100 PHE A O 1
ATOM 774 N N . GLY A 1 101 ? 35.697 -6.339 -6.677 1.00 62.19 101 GLY A N 1
ATOM 775 C CA . GLY A 1 101 ? 34.533 -7.026 -6.115 1.00 62.19 101 GLY A CA 1
ATOM 776 C C . GLY A 1 101 ? 33.210 -6.439 -6.602 1.00 62.19 101 GLY A C 1
ATOM 777 O O . GLY A 1 101 ? 33.164 -5.320 -7.108 1.00 62.19 101 GLY A O 1
ATOM 778 N N . ASP A 1 102 ? 32.132 -7.200 -6.445 1.00 72.19 102 ASP A N 1
ATOM 779 C CA . ASP A 1 102 ? 30.779 -6.685 -6.647 1.00 72.19 102 ASP A CA 1
ATOM 780 C C . ASP A 1 102 ? 30.314 -6.011 -5.350 1.00 72.19 102 ASP A C 1
ATOM 782 O O . ASP A 1 102 ? 30.290 -6.642 -4.291 1.00 72.19 102 ASP A O 1
ATOM 786 N N . GLU A 1 103 ? 29.956 -4.729 -5.426 1.00 77.62 103 GLU A N 1
ATOM 787 C CA . GLU A 1 103 ? 29.347 -4.001 -4.314 1.00 77.62 103 GLU A CA 1
ATOM 788 C C . GLU A 1 103 ? 27.829 -3.971 -4.508 1.00 77.62 103 GLU A C 1
ATOM 790 O O . GLU A 1 103 ? 27.317 -3.388 -5.469 1.00 77.62 103 GLU A O 1
ATOM 795 N N . ASN A 1 104 ? 27.111 -4.607 -3.581 1.00 82.06 104 ASN A N 1
ATOM 796 C CA . ASN A 1 104 ? 25.656 -4.564 -3.520 1.00 82.06 104 ASN A CA 1
ATOM 797 C C . ASN A 1 104 ? 25.240 -3.482 -2.525 1.00 82.06 104 ASN A C 1
ATOM 799 O O . ASN A 1 104 ? 25.578 -3.554 -1.343 1.00 82.06 104 ASN A O 1
ATOM 803 N N . SER A 1 105 ? 24.491 -2.493 -3.000 1.00 87.94 105 SER A N 1
ATOM 804 C CA . SER A 1 105 ? 23.948 -1.417 -2.168 1.00 87.94 105 SER A CA 1
ATOM 805 C C . SER A 1 105 ? 22.466 -1.218 -2.460 1.00 87.94 105 SER A C 1
ATOM 807 O O . SER A 1 105 ? 22.007 -1.472 -3.569 1.00 87.94 105 SER A O 1
ATOM 809 N N . ILE A 1 106 ? 21.702 -0.770 -1.466 1.00 89.44 106 ILE A N 1
ATOM 810 C CA . ILE A 1 106 ? 20.280 -0.461 -1.635 1.00 89.44 106 ILE A CA 1
ATOM 811 C C . ILE A 1 106 ? 20.144 1.053 -1.757 1.00 89.44 106 ILE A C 1
ATOM 813 O O . ILE A 1 106 ? 20.585 1.796 -0.878 1.00 89.44 106 ILE A O 1
ATOM 817 N N . SER A 1 107 ? 19.509 1.511 -2.832 1.00 90.75 107 SER A N 1
ATOM 818 C CA . SER A 1 107 ? 19.200 2.926 -3.039 1.00 90.75 107 SER A CA 1
ATOM 819 C C . SER A 1 107 ? 17.697 3.140 -2.943 1.00 90.75 107 SER A C 1
ATOM 821 O O . SER A 1 107 ? 16.925 2.403 -3.553 1.00 90.75 107 SER A O 1
ATOM 823 N N . CYS A 1 108 ? 17.271 4.156 -2.194 1.00 91.25 108 CYS A N 1
ATOM 824 C CA . CYS A 1 108 ? 15.860 4.487 -2.012 1.00 91.25 108 CYS A CA 1
ATOM 825 C C . CYS A 1 108 ? 15.598 5.949 -2.364 1.00 91.25 108 CYS A C 1
ATOM 827 O O . CYS A 1 108 ? 16.299 6.851 -1.902 1.00 91.25 108 CYS A O 1
ATOM 829 N N . LYS A 1 109 ? 14.540 6.189 -3.138 1.00 91.56 109 LYS A N 1
ATOM 830 C CA . LYS A 1 109 ? 14.024 7.525 -3.430 1.00 91.56 109 LYS A CA 1
ATOM 831 C C . LYS A 1 109 ? 12.749 7.748 -2.629 1.00 91.56 109 LYS A C 1
ATOM 833 O O . LYS A 1 109 ? 11.711 7.143 -2.898 1.00 91.56 109 LYS A O 1
ATOM 838 N N . GLN A 1 110 ? 12.855 8.622 -1.634 1.00 90.06 110 GLN A N 1
ATOM 839 C CA . GLN A 1 110 ? 11.747 8.990 -0.759 1.00 90.06 110 GLN A CA 1
ATOM 840 C C . GLN A 1 110 ? 10.718 9.832 -1.518 1.00 90.06 110 GLN A C 1
ATOM 842 O O . GLN A 1 110 ? 11.052 10.830 -2.160 1.00 90.06 110 GLN A O 1
ATOM 847 N N . SER A 1 111 ? 9.457 9.422 -1.443 1.00 87.31 111 SER A N 1
ATOM 848 C CA . SER A 1 111 ? 8.313 10.121 -2.024 1.00 87.31 111 SER A CA 1
ATOM 849 C C . SER A 1 111 ? 7.047 9.592 -1.354 1.00 87.31 111 SER A C 1
ATOM 851 O O . SER A 1 111 ? 6.809 8.387 -1.371 1.00 87.31 111 SER A O 1
ATOM 853 N N . PHE A 1 112 ? 6.256 10.477 -0.740 1.00 84.62 112 PHE A N 1
ATOM 854 C CA . PHE A 1 112 ? 5.048 10.100 -0.005 1.00 84.62 112 PHE A CA 1
ATOM 855 C C . PHE A 1 112 ? 3.808 10.832 -0.550 1.00 84.62 112 PHE A C 1
ATOM 857 O O . PHE A 1 112 ? 3.706 12.053 -0.383 1.00 84.62 112 PHE A O 1
ATOM 864 N N . PRO A 1 113 ? 2.846 10.114 -1.160 1.00 82.44 113 PRO A N 1
ATOM 865 C CA . PRO A 1 113 ? 2.985 8.747 -1.692 1.00 82.44 113 PRO A CA 1
ATOM 866 C C . PRO A 1 113 ? 3.989 8.685 -2.861 1.00 82.44 113 PRO A C 1
ATOM 868 O O . PRO A 1 113 ? 4.280 9.735 -3.437 1.00 82.44 113 PRO A O 1
ATOM 871 N N . PRO A 1 114 ? 4.505 7.507 -3.261 1.00 80.25 114 PRO A N 1
ATOM 872 C CA . PRO A 1 114 ? 5.392 7.402 -4.413 1.00 80.25 114 PRO A CA 1
ATOM 873 C C . PRO A 1 114 ? 4.615 7.486 -5.727 1.00 80.25 114 PRO A C 1
ATOM 875 O O . PRO A 1 114 ? 3.669 6.741 -5.971 1.00 80.25 114 PRO A O 1
ATOM 878 N N . MET A 1 115 ? 5.054 8.399 -6.593 1.00 77.56 115 MET A N 1
ATOM 879 C CA . MET A 1 115 ? 4.345 8.802 -7.815 1.00 77.56 115 MET A CA 1
ATOM 880 C C . MET A 1 115 ? 5.213 8.655 -9.061 1.00 77.56 115 MET A C 1
ATOM 882 O O . MET A 1 115 ? 5.190 9.521 -9.933 1.00 77.56 115 MET A O 1
ATOM 886 N N . MET A 1 116 ? 6.052 7.623 -9.106 1.00 81.56 116 MET A N 1
ATOM 887 C CA . MET A 1 116 ? 7.009 7.464 -10.196 1.00 81.56 116 MET A CA 1
ATOM 888 C C . MET A 1 116 ? 6.329 6.942 -11.458 1.00 81.56 116 MET A C 1
ATOM 890 O O . MET A 1 116 ? 5.675 5.898 -11.433 1.00 81.56 116 MET A O 1
ATOM 894 N N . SER A 1 117 ? 6.525 7.647 -12.569 1.00 83.44 117 SER A N 1
ATOM 895 C CA . SER A 1 117 ? 6.285 7.086 -13.897 1.00 83.44 117 SER A CA 1
ATOM 896 C C . SER A 1 117 ? 7.349 6.036 -14.242 1.00 83.44 117 SER A C 1
ATOM 898 O O . SER A 1 117 ? 8.397 5.965 -13.599 1.00 83.44 117 SER A O 1
ATOM 900 N N . VAL A 1 118 ? 7.123 5.243 -15.294 1.00 84.38 118 VAL A N 1
ATOM 901 C CA . VAL A 1 118 ? 8.141 4.302 -15.799 1.00 84.38 118 VAL A CA 1
ATOM 902 C C . VAL A 1 118 ? 9.429 5.042 -16.188 1.00 84.38 118 VAL A C 1
ATOM 904 O O . VAL A 1 118 ? 10.522 4.566 -15.898 1.00 84.38 118 VAL A O 1
ATOM 907 N N . GLU A 1 119 ? 9.321 6.249 -16.752 1.00 86.06 119 GLU A N 1
ATOM 908 C CA . GLU A 1 119 ? 10.487 7.093 -17.045 1.00 86.06 119 GLU A CA 1
ATOM 909 C C . GLU A 1 119 ? 11.240 7.510 -15.770 1.00 86.06 119 GLU A C 1
ATOM 911 O O . GLU A 1 119 ? 12.473 7.486 -15.729 1.00 86.06 119 GLU A O 1
ATOM 916 N N . ASP A 1 120 ? 10.513 7.838 -14.699 1.00 87.62 120 ASP A N 1
ATOM 917 C CA . ASP A 1 120 ? 11.109 8.181 -13.402 1.00 87.62 120 ASP A CA 1
ATOM 918 C C . ASP A 1 120 ? 11.787 6.975 -12.741 1.00 87.62 120 ASP A C 1
ATOM 920 O O . ASP A 1 120 ? 12.817 7.129 -12.084 1.00 87.62 120 ASP A O 1
ATOM 924 N N . MET A 1 121 ? 11.230 5.772 -12.914 1.00 87.75 121 MET A N 1
ATOM 925 C CA . MET A 1 121 ? 11.824 4.528 -12.407 1.00 87.75 121 MET A CA 1
ATOM 926 C C . MET A 1 121 ? 13.159 4.232 -13.088 1.00 87.75 121 MET A C 1
ATOM 928 O O . MET A 1 121 ? 14.123 3.834 -12.431 1.00 87.75 121 MET A O 1
ATOM 932 N N . ILE A 1 122 ? 13.211 4.430 -14.405 1.00 88.50 122 ILE A N 1
ATOM 933 C CA . ILE A 1 122 ? 14.401 4.161 -15.207 1.00 88.50 122 ILE A CA 1
ATOM 934 C C . ILE A 1 122 ? 15.478 5.214 -14.952 1.00 88.50 122 ILE A C 1
ATOM 936 O O . ILE A 1 122 ? 16.636 4.864 -14.734 1.00 88.50 122 ILE A O 1
ATOM 940 N N . SER A 1 123 ? 15.105 6.496 -14.931 1.00 88.12 123 SER A N 1
ATOM 941 C CA . SER A 1 123 ? 16.043 7.572 -14.591 1.00 88.12 123 SER A CA 1
ATOM 942 C C . SER A 1 123 ? 16.623 7.381 -13.190 1.00 88.12 123 SER A C 1
ATOM 944 O O . SER A 1 123 ? 17.840 7.432 -13.034 1.00 88.12 123 SER A O 1
ATOM 946 N N . PHE A 1 124 ? 15.792 7.034 -12.201 1.00 89.06 124 PHE A N 1
ATOM 947 C CA . PHE A 1 124 ? 16.253 6.707 -10.852 1.00 89.06 124 PHE A CA 1
ATOM 948 C C . PHE A 1 124 ? 17.243 5.530 -10.830 1.00 89.06 124 PHE A C 1
ATOM 950 O O . PHE A 1 124 ? 18.274 5.616 -10.164 1.00 89.06 124 PHE A O 1
ATOM 957 N N . ALA A 1 125 ? 16.973 4.454 -11.576 1.00 87.81 125 ALA A N 1
ATOM 958 C CA . ALA A 1 125 ? 17.875 3.305 -11.667 1.00 87.81 125 ALA A CA 1
ATOM 959 C C . ALA A 1 125 ? 19.253 3.674 -12.241 1.00 87.81 125 ALA A C 1
ATOM 961 O O . ALA A 1 125 ? 20.284 3.261 -11.703 1.00 87.81 125 ALA A O 1
ATOM 962 N N . ILE A 1 126 ? 19.266 4.491 -13.298 1.00 86.06 126 ILE A N 1
ATOM 963 C CA . ILE A 1 126 ? 20.486 4.978 -13.950 1.00 86.06 126 ILE A CA 1
ATOM 964 C C . ILE A 1 126 ? 21.274 5.899 -13.006 1.00 86.06 126 ILE A C 1
ATOM 966 O O . ILE A 1 126 ? 22.479 5.714 -12.831 1.00 86.06 126 ILE A O 1
ATOM 970 N N . GLU A 1 127 ? 20.603 6.859 -12.366 1.00 86.56 127 GLU A N 1
ATOM 971 C CA . GLU A 1 127 ? 21.218 7.800 -11.417 1.00 86.56 127 GLU A CA 1
ATOM 972 C C . GLU A 1 127 ? 21.833 7.083 -10.207 1.00 86.56 127 GLU A C 1
ATOM 974 O O . GLU A 1 127 ? 22.919 7.446 -9.751 1.00 86.56 127 GLU A O 1
ATOM 979 N N . ALA A 1 128 ? 21.172 6.039 -9.701 1.00 84.56 128 ALA A N 1
ATOM 980 C CA . ALA A 1 128 ? 21.674 5.256 -8.576 1.00 84.56 128 ALA A CA 1
ATOM 981 C C . ALA A 1 128 ? 22.931 4.436 -8.926 1.00 84.56 128 ALA A C 1
ATOM 983 O O . ALA A 1 128 ? 23.804 4.257 -8.073 1.00 84.56 128 ALA A O 1
ATOM 984 N N . HIS A 1 129 ? 23.048 3.965 -10.173 1.00 80.62 129 HIS A N 1
ATOM 985 C CA . HIS A 1 129 ? 24.217 3.215 -10.638 1.00 80.62 129 HIS A CA 1
ATOM 986 C C . HIS A 1 129 ? 25.412 4.112 -10.984 1.00 80.62 129 HIS A C 1
ATOM 988 O O . HIS A 1 129 ? 26.546 3.719 -10.716 1.00 80.62 129 HIS A O 1
ATOM 994 N N . LEU A 1 130 ? 25.183 5.292 -11.571 1.00 75.38 130 LEU A N 1
ATOM 995 C CA . LEU A 1 130 ? 26.254 6.123 -12.147 1.00 75.38 130 LEU A CA 1
ATOM 996 C C . LEU A 1 130 ? 26.836 7.181 -11.206 1.00 75.38 130 LEU A C 1
ATOM 998 O O . LEU A 1 130 ? 27.855 7.772 -11.549 1.00 75.38 130 LEU A O 1
ATOM 1002 N N . GLU A 1 131 ? 26.225 7.391 -10.037 1.00 65.38 131 GLU A N 1
ATOM 1003 C CA . GLU A 1 131 ? 26.539 8.497 -9.122 1.00 65.38 131 GLU A CA 1
ATOM 1004 C C . GLU A 1 131 ? 26.314 9.883 -9.770 1.00 65.38 131 GLU A C 1
ATOM 1006 O O . GLU A 1 131 ? 26.352 10.075 -10.982 1.00 65.38 131 GLU A O 1
ATOM 1011 N N . LYS A 1 132 ? 25.966 10.873 -8.942 1.00 56.12 132 LYS A N 1
ATOM 1012 C CA . LYS A 1 132 ? 25.204 12.083 -9.321 1.00 56.12 132 LYS A CA 1
ATOM 1013 C C . LYS A 1 132 ? 25.834 13.008 -10.383 1.00 56.12 132 LYS A C 1
ATOM 1015 O O . LYS A 1 132 ? 25.154 13.930 -10.819 1.00 56.12 132 LYS A O 1
ATOM 1020 N N . ASP A 1 133 ? 27.084 12.785 -10.791 1.00 52.53 133 ASP A N 1
ATOM 1021 C CA . ASP A 1 133 ? 27.902 13.774 -11.507 1.00 52.53 133 ASP A CA 1
ATOM 1022 C C . ASP A 1 133 ? 28.497 13.310 -12.847 1.00 52.53 133 ASP A C 1
ATOM 1024 O O . ASP A 1 133 ? 29.389 13.970 -13.386 1.00 52.53 133 ASP A O 1
ATOM 1028 N N . THR A 1 134 ? 28.052 12.206 -13.459 1.00 50.66 134 THR A N 1
ATOM 1029 C CA . THR A 1 134 ? 28.657 11.802 -14.746 1.00 50.66 134 THR A CA 1
ATOM 1030 C C . THR A 1 134 ? 27.667 11.187 -15.742 1.00 50.66 134 THR A C 1
ATOM 1032 O O . THR A 1 134 ? 27.326 10.014 -15.677 1.00 50.66 134 THR A O 1
ATOM 1035 N N . ASN A 1 135 ? 27.300 11.995 -16.750 1.00 59.38 135 ASN A N 1
ATOM 1036 C CA . ASN A 1 135 ? 26.674 11.651 -18.042 1.00 59.38 135 ASN A CA 1
ATOM 1037 C C . ASN A 1 135 ? 25.143 11.757 -18.196 1.00 59.38 135 ASN A C 1
ATOM 1039 O O . ASN A 1 135 ? 24.458 10.779 -18.503 1.00 59.38 135 ASN A O 1
ATOM 1043 N N . ASN A 1 136 ? 24.644 13.000 -18.263 1.00 68.44 136 ASN A N 1
ATOM 1044 C CA . ASN A 1 136 ? 23.358 13.335 -18.909 1.00 68.44 136 ASN A CA 1
ATOM 1045 C C . ASN A 1 136 ? 23.216 12.743 -20.331 1.00 68.44 136 ASN A C 1
ATOM 1047 O O . ASN A 1 136 ? 22.111 12.429 -20.778 1.00 68.44 136 ASN A O 1
ATOM 1051 N N . SER A 1 137 ? 24.328 12.562 -21.051 1.00 75.56 137 SER A N 1
ATOM 1052 C CA . SER A 1 137 ? 24.358 11.946 -22.384 1.00 75.56 137 SER A CA 1
ATOM 1053 C C . SER A 1 137 ? 23.999 10.456 -22.364 1.00 75.56 137 SER A C 1
ATOM 1055 O O . SER A 1 137 ? 23.287 9.985 -23.251 1.00 75.56 137 SER A O 1
ATOM 1057 N N . LEU A 1 138 ? 24.446 9.714 -21.346 1.00 78.25 138 LEU A N 1
ATOM 1058 C CA . LEU A 1 138 ? 24.160 8.289 -21.201 1.00 78.25 138 LEU A CA 1
ATOM 1059 C C . LEU A 1 138 ? 22.712 8.081 -20.757 1.00 78.25 138 LEU A C 1
ATOM 1061 O O . LEU A 1 138 ? 22.020 7.253 -21.346 1.00 78.25 138 LEU A O 1
ATOM 1065 N N . LEU A 1 139 ? 22.227 8.901 -19.819 1.00 81.38 139 LEU A N 1
ATOM 1066 C CA . LEU A 1 139 ? 20.818 8.909 -19.422 1.00 81.38 139 LEU A CA 1
ATOM 1067 C C . LEU A 1 139 ? 19.904 9.166 -20.626 1.00 81.38 139 LEU A C 1
ATOM 1069 O O . LEU A 1 139 ? 18.973 8.401 -20.862 1.00 81.38 139 LEU A O 1
ATOM 1073 N N . THR A 1 140 ? 20.213 10.174 -21.447 1.00 82.94 140 THR A N 1
ATOM 1074 C CA . THR A 1 140 ? 19.428 10.483 -22.655 1.00 82.94 140 THR A CA 1
ATOM 1075 C C . THR A 1 140 ? 19.420 9.306 -23.635 1.00 82.94 140 THR A C 1
ATOM 1077 O O . THR A 1 140 ? 18.354 8.896 -24.089 1.00 82.94 140 THR A O 1
ATOM 1080 N N . LYS A 1 141 ? 20.588 8.704 -23.896 1.00 85.44 141 LYS A N 1
ATOM 1081 C CA . LYS A 1 141 ? 20.734 7.563 -24.815 1.00 85.44 141 LYS A CA 1
ATOM 1082 C C . LYS A 1 141 ? 19.982 6.312 -24.347 1.00 85.44 141 LYS A C 1
ATOM 1084 O O . LYS A 1 141 ? 19.442 5.580 -25.170 1.00 85.44 141 LYS A O 1
ATOM 1089 N N . ARG A 1 142 ? 19.969 6.034 -23.039 1.00 84.50 142 ARG A N 1
ATOM 1090 C CA . ARG A 1 142 ? 19.254 4.881 -22.459 1.00 84.50 142 ARG A CA 1
ATOM 1091 C C . ARG A 1 142 ? 17.747 5.121 -22.361 1.00 84.50 142 ARG A C 1
ATOM 1093 O O . ARG A 1 142 ? 16.981 4.174 -22.496 1.00 84.50 142 ARG A O 1
ATOM 1100 N N . MET A 1 143 ? 17.329 6.371 -22.167 1.00 88.00 143 MET A N 1
ATOM 1101 C CA . MET A 1 143 ? 15.918 6.755 -22.081 1.00 88.00 143 MET A CA 1
ATOM 1102 C C . MET A 1 143 ? 15.213 6.827 -23.436 1.00 88.00 143 MET A C 1
ATOM 1104 O O . MET A 1 143 ? 14.010 6.605 -23.494 1.00 88.00 143 MET A O 1
ATOM 1108 N N . GLU A 1 144 ? 15.921 7.136 -24.521 1.00 89.75 144 GLU A N 1
ATOM 1109 C CA . GLU A 1 144 ? 15.345 7.268 -25.866 1.00 89.75 144 GLU A CA 1
ATOM 1110 C C . GLU A 1 144 ? 14.493 6.061 -26.324 1.00 89.75 144 GLU A C 1
ATOM 1112 O O . GLU A 1 144 ? 13.331 6.280 -26.678 1.00 89.75 144 GLU A O 1
ATOM 1117 N N . PRO A 1 145 ? 14.965 4.795 -26.253 1.00 88.56 145 PRO A N 1
ATOM 1118 C CA . PRO A 1 145 ? 14.141 3.645 -26.639 1.00 88.56 145 PRO A CA 1
ATOM 1119 C C . PRO A 1 145 ? 12.913 3.467 -25.737 1.00 88.56 145 PRO A C 1
ATOM 1121 O O . PRO A 1 145 ? 11.861 3.040 -26.208 1.00 88.56 145 PRO A O 1
ATOM 1124 N N . TRP A 1 146 ? 13.020 3.831 -24.457 1.00 90.06 146 TRP A N 1
ATOM 1125 C CA . TRP A 1 146 ? 11.895 3.795 -23.526 1.00 90.06 146 TRP A CA 1
ATOM 1126 C C . TRP A 1 146 ? 10.866 4.882 -23.822 1.00 90.06 146 TRP A C 1
ATOM 1128 O O . TRP A 1 146 ? 9.674 4.602 -23.797 1.00 90.06 146 TRP A O 1
ATOM 1138 N N . LYS A 1 147 ? 11.301 6.092 -24.179 1.00 90.38 147 LYS A N 1
ATOM 1139 C CA . LYS A 1 147 ? 10.397 7.170 -24.602 1.00 90.38 147 LYS A CA 1
ATOM 1140 C C . LYS A 1 147 ? 9.642 6.804 -25.875 1.00 90.38 147 LYS A C 1
ATOM 1142 O O . LYS A 1 147 ? 8.439 7.033 -25.949 1.00 90.38 147 LYS A O 1
ATOM 1147 N N . GLU A 1 148 ? 10.318 6.197 -26.853 1.00 91.31 148 GLU A N 1
ATOM 1148 C CA . GLU A 1 148 ? 9.658 5.699 -28.066 1.00 91.31 148 GLU A CA 1
ATOM 1149 C C . GLU A 1 148 ? 8.625 4.610 -27.732 1.00 91.31 148 GLU A C 1
ATOM 1151 O O . GLU A 1 148 ? 7.502 4.642 -28.235 1.00 91.31 148 GLU A O 1
ATOM 1156 N N . ALA A 1 149 ? 8.987 3.667 -26.859 1.00 88.38 149 ALA A N 1
ATOM 1157 C CA . ALA A 1 149 ? 8.106 2.587 -26.430 1.00 88.38 149 ALA A CA 1
ATOM 1158 C C . ALA A 1 149 ? 6.859 3.108 -25.701 1.00 88.38 149 ALA A C 1
ATOM 1160 O O . ALA A 1 149 ? 5.736 2.772 -26.072 1.00 88.38 149 ALA A O 1
ATOM 1161 N N . LEU A 1 150 ? 7.054 3.971 -24.702 1.00 87.44 150 LEU A N 1
ATOM 1162 C CA . LEU A 1 150 ? 5.979 4.545 -23.893 1.00 87.44 150 LEU A CA 1
ATOM 1163 C C . LEU A 1 150 ? 5.058 5.448 -24.721 1.00 87.44 150 LEU A C 1
ATOM 1165 O O . LEU A 1 150 ? 3.851 5.455 -24.493 1.00 87.44 150 LEU A O 1
ATOM 1169 N N . ALA A 1 151 ? 5.591 6.155 -25.722 1.00 88.81 151 ALA A N 1
ATOM 1170 C CA . ALA A 1 151 ? 4.778 6.949 -26.640 1.00 88.81 151 ALA A CA 1
ATOM 1171 C C . ALA A 1 151 ? 3.812 6.090 -27.474 1.00 88.81 151 ALA A C 1
ATOM 1173 O O . ALA A 1 151 ? 2.706 6.544 -27.756 1.00 88.81 151 ALA A O 1
ATOM 1174 N N . LYS A 1 152 ? 4.194 4.857 -27.840 1.00 88.12 152 LYS A N 1
ATOM 1175 C CA . LYS A 1 152 ? 3.346 3.944 -28.630 1.00 88.12 152 LYS A CA 1
ATOM 1176 C C . LYS A 1 152 ? 2.188 3.336 -27.840 1.00 88.12 152 LYS A C 1
ATOM 1178 O O . LYS A 1 152 ? 1.194 2.981 -28.453 1.00 88.12 152 LYS A O 1
ATOM 1183 N N . ILE A 1 153 ? 2.315 3.223 -26.518 1.00 85.69 153 ILE A N 1
ATOM 1184 C CA . ILE A 1 153 ? 1.299 2.609 -25.637 1.00 85.69 153 ILE A CA 1
ATOM 1185 C C . ILE A 1 153 ? 0.530 3.631 -24.806 1.00 85.69 153 ILE A C 1
ATOM 1187 O O . ILE A 1 153 ? -0.283 3.266 -23.963 1.00 85.69 153 ILE A O 1
ATOM 1191 N N . LYS A 1 154 ? 0.811 4.922 -25.001 1.00 83.25 154 LYS A N 1
ATOM 1192 C CA . LYS A 1 154 ? 0.267 5.997 -24.173 1.00 83.25 154 LYS A CA 1
ATOM 1193 C C . LYS A 1 154 ? -1.262 6.000 -24.148 1.00 83.25 154 LYS A C 1
ATOM 1195 O O . LYS A 1 154 ? -1.831 6.233 -23.088 1.00 83.25 154 LYS A O 1
ATOM 1200 N N . ASP A 1 155 ? -1.892 5.742 -25.290 1.00 83.44 155 ASP A N 1
ATOM 1201 C CA . ASP A 1 155 ? -3.351 5.775 -25.429 1.00 83.44 155 ASP A CA 1
ATOM 1202 C C . ASP A 1 155 ? -4.028 4.488 -24.918 1.00 83.44 155 ASP A C 1
ATOM 1204 O O . ASP A 1 155 ? -5.220 4.504 -24.616 1.00 83.44 155 ASP A O 1
ATOM 1208 N N . ASP A 1 156 ? -3.269 3.397 -24.764 1.00 81.31 156 ASP A N 1
ATOM 1209 C CA . ASP A 1 156 ? -3.758 2.121 -24.222 1.00 81.31 156 ASP A CA 1
ATOM 1210 C C . ASP A 1 156 ? -3.651 2.052 -22.687 1.00 81.31 156 ASP A C 1
ATOM 1212 O O . ASP A 1 156 ? -4.229 1.171 -22.045 1.00 81.31 156 ASP A O 1
ATOM 1216 N N . LEU A 1 157 ? -2.900 2.976 -22.080 1.00 80.44 157 LEU A N 1
ATOM 1217 C CA . LEU A 1 157 ? -2.720 3.075 -20.636 1.00 80.44 157 LEU A CA 1
ATOM 1218 C C . LEU A 1 157 ? -3.717 4.054 -20.011 1.00 80.44 157 LEU A C 1
ATOM 1220 O O . LEU A 1 157 ? -4.164 5.026 -20.616 1.00 80.44 157 LEU A O 1
ATOM 1224 N N . VAL A 1 158 ? -4.039 3.814 -18.740 1.00 81.25 158 VAL A N 1
ATOM 1225 C CA . VAL A 1 158 ? -4.851 4.740 -17.945 1.00 81.25 158 VAL A CA 1
ATOM 1226 C C . VAL A 1 158 ? -4.107 6.067 -17.783 1.00 81.25 158 VAL A C 1
ATOM 1228 O O . VAL A 1 158 ? -2.889 6.098 -17.606 1.00 81.25 158 VAL A O 1
ATOM 1231 N N . GLU A 1 159 ? -4.850 7.177 -17.809 1.00 83.12 159 GLU A N 1
ATOM 1232 C CA . GLU A 1 159 ? -4.271 8.505 -17.631 1.00 83.12 159 GLU A CA 1
ATOM 1233 C C . GLU A 1 159 ? -3.476 8.586 -16.309 1.00 83.12 159 GLU A C 1
ATOM 1235 O O . GLU A 1 159 ? -4.030 8.262 -15.255 1.00 83.12 159 GLU A O 1
ATOM 1240 N N . PRO A 1 160 ? -2.215 9.068 -16.313 1.00 79.25 160 PRO A N 1
ATOM 1241 C CA . PRO A 1 160 ? -1.345 9.067 -15.130 1.00 79.25 160 PRO A CA 1
ATOM 1242 C C . PRO A 1 160 ? -1.899 9.818 -13.909 1.00 79.25 160 PRO A C 1
ATOM 1244 O O . PRO A 1 160 ? -1.451 9.591 -12.784 1.00 79.25 160 PRO A O 1
ATOM 1247 N N . SER A 1 161 ? -2.859 10.726 -14.113 1.00 83.44 161 SER A N 1
ATOM 1248 C CA . SER A 1 161 ? -3.546 11.476 -13.056 1.00 83.44 161 SER A CA 1
ATOM 1249 C C . SER A 1 161 ? -4.353 10.570 -12.119 1.00 83.44 161 SER A C 1
ATOM 1251 O O . SER A 1 161 ? -4.354 10.784 -10.907 1.00 83.44 161 SER A O 1
ATOM 1253 N N . ARG A 1 162 ? -4.959 9.504 -12.645 1.00 84.50 162 ARG A N 1
ATOM 1254 C CA . ARG A 1 162 ? -5.825 8.595 -11.887 1.00 84.50 162 ARG A CA 1
ATOM 1255 C C . ARG A 1 162 ? -5.090 7.711 -10.868 1.00 84.50 162 ARG A C 1
ATOM 1257 O O . ARG A 1 162 ? -5.432 7.815 -9.686 1.00 84.50 162 ARG A O 1
ATOM 1264 N N . PRO A 1 163 ? -4.065 6.904 -11.228 1.00 85.12 163 PRO A N 1
ATOM 1265 C CA . PRO A 1 163 ? -3.275 6.181 -10.230 1.00 85.12 163 PRO A CA 1
ATOM 1266 C C . PRO A 1 163 ? -2.628 7.163 -9.250 1.00 85.12 163 PRO A C 1
ATOM 1268 O O . PRO A 1 163 ? -2.459 6.861 -8.066 1.00 85.12 163 PRO A O 1
ATOM 1271 N N . ARG A 1 164 ? -2.351 8.392 -9.708 1.00 86.06 164 ARG A N 1
ATOM 1272 C CA . ARG A 1 164 ? -1.824 9.436 -8.850 1.00 86.06 164 ARG A CA 1
ATOM 1273 C C . ARG A 1 164 ? -2.778 9.872 -7.747 1.00 86.06 164 ARG A C 1
ATOM 1275 O O . ARG A 1 164 ? -2.398 9.932 -6.575 1.00 86.06 164 ARG A O 1
ATOM 1282 N N . ASP A 1 165 ? -4.008 10.186 -8.096 1.00 89.00 165 ASP A N 1
ATOM 1283 C CA . ASP A 1 165 ? -4.970 10.649 -7.106 1.00 89.00 165 ASP A CA 1
ATOM 1284 C C . ASP A 1 165 ? -5.436 9.509 -6.192 1.00 89.00 165 ASP A C 1
ATOM 1286 O O . ASP A 1 165 ? -5.614 9.732 -4.992 1.00 89.00 165 ASP A O 1
ATOM 1290 N N . LEU A 1 166 ? -5.479 8.270 -6.699 1.00 90.31 166 LEU A N 1
ATOM 1291 C CA . LEU A 1 166 ? -5.657 7.072 -5.872 1.00 90.31 166 LEU A CA 1
ATOM 1292 C C . LEU A 1 166 ? -4.550 6.934 -4.818 1.00 90.31 166 LEU A C 1
ATOM 1294 O O . LEU A 1 166 ? -4.854 6.657 -3.659 1.00 90.31 166 LEU A O 1
ATOM 1298 N N . MET A 1 167 ? -3.282 7.177 -5.169 1.00 89.81 167 MET A N 1
ATOM 1299 C CA . MET A 1 167 ? -2.173 7.075 -4.206 1.00 89.81 167 MET A CA 1
ATOM 1300 C C . MET A 1 167 ? -2.202 8.168 -3.151 1.00 89.81 167 MET A C 1
ATOM 1302 O O . MET A 1 167 ? -1.938 7.900 -1.977 1.00 89.81 167 MET A O 1
ATOM 1306 N N . LYS A 1 168 ? -2.594 9.387 -3.523 1.00 91.62 168 LYS A N 1
ATOM 1307 C CA . LYS A 1 168 ? -2.814 10.461 -2.544 1.00 91.62 168 LYS A CA 1
ATOM 1308 C C . LYS A 1 168 ? -3.966 10.132 -1.599 1.00 91.62 168 LYS A C 1
ATOM 1310 O O . LYS A 1 168 ? -3.825 10.327 -0.394 1.00 91.62 168 LYS A O 1
ATOM 1315 N N . GLY A 1 169 ? -5.077 9.618 -2.131 1.00 92.50 169 GLY A N 1
ATOM 1316 C CA . GLY A 1 169 ? -6.219 9.171 -1.332 1.00 92.50 169 GLY A CA 1
ATOM 1317 C C . GLY A 1 169 ? -5.829 8.055 -0.365 1.00 92.50 169 GLY A C 1
ATOM 1318 O O . GLY A 1 169 ? -6.106 8.145 0.832 1.00 92.50 169 GLY A O 1
ATOM 1319 N N . ALA A 1 170 ? -5.088 7.061 -0.856 1.00 92.12 170 ALA A N 1
ATOM 1320 C CA . ALA A 1 170 ? -4.560 5.979 -0.041 1.00 92.12 170 ALA A CA 1
ATOM 1321 C C . ALA A 1 170 ? -3.664 6.480 1.094 1.00 92.12 170 ALA A C 1
ATOM 1323 O O . ALA A 1 170 ? -3.843 6.062 2.240 1.00 92.12 170 ALA A O 1
ATOM 1324 N N . ALA A 1 171 ? -2.721 7.375 0.791 1.00 92.06 171 ALA A N 1
ATOM 1325 C CA . ALA A 1 171 ? -1.830 7.966 1.781 1.00 92.06 171 ALA A CA 1
ATOM 1326 C C . ALA A 1 171 ? -2.612 8.757 2.837 1.00 92.06 171 ALA A C 1
ATOM 1328 O O . ALA A 1 171 ? -2.375 8.579 4.031 1.00 92.06 171 ALA A O 1
ATOM 1329 N N . ALA A 1 172 ? -3.593 9.562 2.418 1.00 94.31 172 ALA A N 1
ATOM 1330 C CA . ALA A 1 172 ? -4.454 10.306 3.332 1.00 94.31 172 ALA A CA 1
ATOM 1331 C C . ALA A 1 172 ? -5.222 9.370 4.277 1.00 94.31 172 ALA A C 1
ATOM 1333 O O . ALA A 1 172 ? -5.217 9.581 5.488 1.00 94.31 172 ALA A O 1
ATOM 1334 N N . PHE A 1 173 ? -5.829 8.302 3.756 1.00 95.25 173 PHE A N 1
ATOM 1335 C CA . PHE A 1 173 ? -6.542 7.316 4.574 1.00 95.25 173 PHE A CA 1
ATOM 1336 C C . PHE A 1 173 ? -5.615 6.570 5.538 1.00 95.25 173 PHE A C 1
ATOM 1338 O O . PHE A 1 173 ? -5.975 6.353 6.695 1.00 95.25 173 PHE A O 1
ATOM 1345 N N . CYS A 1 174 ? -4.407 6.234 5.087 1.00 93.19 174 CYS A N 1
ATOM 1346 C CA . CYS A 1 174 ? -3.385 5.584 5.902 1.00 93.19 174 CYS A CA 1
ATOM 1347 C C . CYS A 1 174 ? -2.963 6.480 7.083 1.00 93.19 174 CYS A C 1
ATOM 1349 O O . CYS A 1 174 ? -2.990 6.046 8.238 1.00 93.19 174 CYS A O 1
ATOM 1351 N N . VAL A 1 175 ? -2.687 7.764 6.812 1.00 94.31 175 VAL A N 1
ATOM 1352 C CA . VAL A 1 175 ? -2.346 8.780 7.826 1.00 94.31 175 VAL A CA 1
ATOM 1353 C C . VAL A 1 175 ? -3.507 9.025 8.789 1.00 94.31 175 VAL A C 1
ATOM 1355 O O . VAL A 1 175 ? -3.300 9.043 10.001 1.00 94.31 175 VAL A O 1
ATOM 1358 N N . LEU A 1 176 ? -4.735 9.166 8.284 1.00 95.75 176 LEU A N 1
ATOM 1359 C CA . LEU A 1 176 ? -5.918 9.340 9.131 1.00 95.75 176 LEU A CA 1
ATOM 1360 C C . LEU A 1 176 ? -6.123 8.136 10.054 1.00 95.75 176 LEU A C 1
ATOM 1362 O O . LEU A 1 176 ? -6.363 8.324 11.243 1.00 95.75 176 LEU A O 1
ATOM 1366 N N . SER A 1 177 ? -5.957 6.911 9.547 1.00 94.25 177 SER A N 1
ATOM 1367 C CA . SER A 1 177 ? -5.995 5.701 10.376 1.00 94.25 177 SER A CA 1
ATOM 1368 C C . SER A 1 177 ? -4.873 5.688 11.428 1.00 94.25 177 SER A C 1
ATOM 1370 O O . SER A 1 177 ? -5.098 5.305 12.580 1.00 94.25 177 SER A O 1
ATOM 1372 N N . ALA A 1 178 ? -3.672 6.160 11.079 1.00 93.56 178 ALA A N 1
ATOM 1373 C CA . ALA A 1 178 ? -2.538 6.214 12.002 1.00 93.56 178 ALA A CA 1
ATOM 1374 C C . ALA A 1 178 ? -2.740 7.243 13.123 1.00 93.56 178 ALA A C 1
ATOM 1376 O O . ALA A 1 178 ? -2.255 7.032 14.230 1.00 93.56 178 ALA A O 1
ATOM 1377 N N . ILE A 1 179 ? -3.483 8.322 12.863 1.00 95.25 179 ILE A N 1
ATOM 1378 C CA . ILE A 1 179 ? -3.893 9.308 13.874 1.00 95.25 179 ILE A CA 1
ATOM 1379 C C . ILE A 1 179 ? -5.063 8.775 14.712 1.00 95.25 179 ILE A C 1
ATOM 1381 O O . ILE A 1 179 ? -5.102 8.966 15.927 1.00 95.25 179 ILE A O 1
ATOM 1385 N N . LEU A 1 180 ? -6.020 8.092 14.085 1.00 94.25 180 LEU A N 1
ATOM 1386 C CA . LEU A 1 180 ? -7.231 7.624 14.754 1.00 94.25 180 LEU A CA 1
ATOM 1387 C C . LEU A 1 180 ? -6.949 6.468 15.725 1.00 94.25 180 LEU A C 1
ATOM 1389 O O . LEU A 1 180 ? -7.505 6.440 16.821 1.00 94.25 180 LEU A O 1
ATOM 1393 N N . SER A 1 181 ? -6.037 5.560 15.371 1.00 92.81 181 SER A N 1
ATOM 1394 C CA . SER A 1 181 ? -5.650 4.419 16.215 1.00 92.81 181 SER A CA 1
ATOM 1395 C C . SER A 1 181 ? -5.186 4.822 17.638 1.00 92.81 181 SER A C 1
ATOM 1397 O O . SER A 1 181 ? -5.753 4.310 18.607 1.00 92.81 181 SER A O 1
ATOM 1399 N N . PRO A 1 182 ? -4.227 5.755 17.841 1.00 93.75 182 PRO A N 1
ATOM 1400 C CA . PRO A 1 182 ? -3.828 6.197 19.179 1.00 93.75 182 PRO A CA 1
ATOM 1401 C C . PRO A 1 182 ? -4.930 6.977 19.903 1.00 93.75 182 PRO A C 1
ATOM 1403 O O . PRO A 1 182 ? -5.056 6.840 21.119 1.00 93.75 182 PRO A O 1
ATOM 1406 N N . ILE A 1 183 ? -5.771 7.736 19.189 1.00 94.06 183 ILE A N 1
ATOM 1407 C CA . ILE A 1 183 ? -6.939 8.398 19.794 1.00 94.06 183 ILE A CA 1
ATOM 1408 C C . ILE A 1 183 ? -7.886 7.349 20.386 1.00 94.06 183 ILE A C 1
ATOM 1410 O O . ILE A 1 183 ? -8.304 7.484 21.535 1.00 94.06 183 ILE A O 1
ATOM 1414 N N . ILE A 1 184 ? -8.181 6.275 19.646 1.00 92.00 184 ILE A N 1
ATOM 1415 C CA . ILE A 1 184 ? -9.019 5.170 20.132 1.00 92.00 184 ILE A CA 1
ATOM 1416 C C . ILE A 1 184 ? -8.382 4.511 21.361 1.00 92.00 184 ILE A C 1
ATOM 1418 O O . ILE A 1 184 ? -9.090 4.260 22.337 1.00 92.00 184 ILE A O 1
ATOM 1422 N N . LEU A 1 185 ? -7.066 4.270 21.360 1.00 91.25 185 LEU A N 1
ATOM 1423 C CA . LEU A 1 185 ? -6.360 3.705 22.520 1.00 91.25 185 LEU A CA 1
ATOM 1424 C C . LEU A 1 185 ? -6.485 4.602 23.761 1.00 91.25 185 LEU A C 1
ATOM 1426 O O . LEU A 1 185 ? -6.854 4.114 24.831 1.00 91.25 185 LEU A O 1
ATOM 1430 N N . ILE A 1 186 ? -6.250 5.909 23.615 1.00 91.44 186 ILE A N 1
ATOM 1431 C CA . ILE A 1 186 ? -6.373 6.885 24.709 1.00 91.44 186 ILE A CA 1
ATOM 1432 C C . ILE A 1 186 ? -7.813 6.931 25.227 1.00 91.44 186 ILE A C 1
ATOM 1434 O O . ILE A 1 186 ? -8.035 6.831 26.433 1.00 91.44 186 ILE A O 1
ATOM 1438 N N . LEU A 1 187 ? -8.804 7.023 24.335 1.00 90.69 187 LEU A N 1
ATOM 1439 C CA . LEU A 1 187 ? -10.219 7.030 24.717 1.00 90.69 187 LEU A CA 1
ATOM 1440 C C . LEU A 1 187 ? -10.630 5.734 25.420 1.00 90.69 187 LEU A C 1
ATOM 1442 O O . LEU A 1 187 ? -11.408 5.774 26.371 1.00 90.69 187 LEU A O 1
ATOM 1446 N N . THR A 1 188 ? -10.079 4.596 25.001 1.00 87.38 188 THR A N 1
ATOM 1447 C CA . THR A 1 188 ? -10.344 3.301 25.638 1.00 87.38 188 THR A CA 1
ATOM 1448 C C . THR A 1 188 ? -9.717 3.213 27.031 1.00 87.38 188 THR A C 1
ATOM 1450 O O . THR A 1 188 ? -10.336 2.677 27.947 1.00 87.38 188 THR A O 1
ATOM 1453 N N . ALA A 1 189 ? -8.531 3.785 27.243 1.00 86.69 189 ALA A N 1
ATOM 1454 C CA . ALA A 1 189 ? -7.937 3.886 28.576 1.00 86.69 189 ALA A CA 1
ATOM 1455 C C . ALA A 1 189 ? -8.732 4.844 29.489 1.00 86.69 189 ALA A C 1
ATOM 1457 O O . ALA A 1 189 ? -8.992 4.537 30.657 1.00 86.69 189 ALA A O 1
ATOM 1458 N N . LEU A 1 190 ? -9.176 5.984 28.949 1.00 86.50 190 LEU A N 1
ATOM 1459 C CA . LEU A 1 190 ? -10.000 6.959 29.671 1.00 86.50 190 LEU A CA 1
ATOM 1460 C C . LEU A 1 190 ? -11.400 6.426 29.994 1.00 86.50 190 LEU A C 1
ATOM 1462 O O . LEU A 1 190 ? -11.951 6.771 31.040 1.00 86.50 190 LEU A O 1
ATOM 1466 N N . TYR A 1 191 ? -11.956 5.552 29.151 1.00 84.44 191 TYR A N 1
ATOM 1467 C CA . TYR A 1 191 ? -13.220 4.852 29.400 1.00 84.44 191 TYR A CA 1
ATOM 1468 C C . TYR A 1 191 ? -13.210 4.096 30.735 1.00 84.44 191 TYR A C 1
ATOM 1470 O O . TYR A 1 191 ? -14.199 4.126 31.462 1.00 84.44 191 TYR A O 1
ATOM 1478 N N . PHE A 1 192 ? -12.084 3.473 31.093 1.00 79.62 192 PHE A N 1
ATOM 1479 C CA . PHE A 1 192 ? -11.953 2.721 32.343 1.00 79.62 192 PHE A CA 1
ATOM 1480 C C . PHE A 1 192 ? -11.733 3.576 33.591 1.00 79.62 192 PHE A C 1
ATOM 1482 O O . PHE A 1 192 ? -11.855 3.058 34.699 1.00 79.62 192 PHE A O 1
ATOM 1489 N N . THR A 1 193 ? -11.369 4.847 33.431 1.00 80.06 193 THR A N 1
ATOM 1490 C CA . THR A 1 193 ? -10.915 5.693 34.543 1.00 80.06 193 THR A CA 1
ATOM 1491 C C . THR A 1 193 ? -11.838 6.880 34.789 1.00 80.06 193 THR A C 1
ATOM 1493 O O . THR A 1 193 ? -12.364 7.020 35.888 1.00 80.06 193 THR A O 1
ATOM 1496 N N . LEU A 1 194 ? -12.047 7.727 33.779 1.00 77.56 194 LEU A N 1
ATOM 1497 C CA . LEU A 1 194 ? -12.697 9.037 33.922 1.00 77.56 194 LEU A CA 1
ATOM 1498 C C . LEU A 1 194 ? -14.006 9.161 33.139 1.00 77.56 194 LEU A C 1
ATOM 1500 O O . LEU A 1 194 ? -14.882 9.926 33.527 1.00 77.56 194 LEU A O 1
ATOM 1504 N N . LEU A 1 195 ? -14.144 8.426 32.034 1.00 78.00 195 LEU A N 1
ATOM 1505 C CA . LEU A 1 195 ? -15.285 8.541 31.118 1.00 78.00 195 LEU A CA 1
ATOM 1506 C C . LEU A 1 195 ? -16.320 7.424 31.303 1.00 78.00 195 LEU A C 1
ATOM 1508 O O . LEU A 1 195 ? -17.223 7.277 30.475 1.00 78.00 195 LEU A O 1
ATOM 1512 N N . TYR A 1 196 ? -16.205 6.650 32.384 1.00 72.06 196 TYR A N 1
ATOM 1513 C CA . TYR A 1 196 ? -17.149 5.589 32.705 1.00 72.06 196 TYR A CA 1
ATOM 1514 C C . TYR A 1 196 ? -18.561 6.168 32.891 1.00 72.06 196 TYR A C 1
ATOM 1516 O O . TYR A 1 196 ? -18.775 7.078 33.687 1.00 72.06 196 TYR A O 1
ATOM 1524 N N . GLY A 1 197 ? -19.527 5.668 32.116 1.00 69.38 197 GLY A N 1
ATOM 1525 C CA . GLY A 1 197 ? -20.911 6.162 32.105 1.00 69.38 197 GLY A CA 1
ATOM 1526 C C . GLY A 1 197 ? -21.176 7.374 31.199 1.00 69.38 197 GLY A C 1
ATOM 1527 O O . GLY A 1 197 ? -22.337 7.645 30.906 1.00 69.38 197 GLY A O 1
ATOM 1528 N N . ILE A 1 198 ? -20.136 8.057 30.703 1.00 80.69 198 ILE A N 1
ATOM 1529 C CA . ILE A 1 198 ? -20.252 9.169 29.738 1.00 80.69 198 ILE A CA 1
ATOM 1530 C C . ILE A 1 198 ? -19.980 8.667 28.318 1.00 80.69 198 ILE A C 1
ATOM 1532 O O . ILE A 1 198 ? -20.783 8.878 27.409 1.00 80.69 198 ILE A O 1
ATOM 1536 N N . LEU A 1 199 ? -18.855 7.975 28.120 1.00 79.50 199 LEU A N 1
ATOM 1537 C CA . LEU A 1 199 ? -18.481 7.419 26.824 1.00 79.50 199 LEU A CA 1
ATOM 1538 C C . LEU A 1 199 ? -19.131 6.046 26.650 1.00 79.50 199 LEU A C 1
ATOM 1540 O O . LEU A 1 199 ? -18.835 5.104 27.387 1.00 79.50 199 LEU A O 1
ATOM 1544 N N . GLN A 1 200 ? -20.016 5.919 25.664 1.00 80.81 200 GLN A N 1
ATOM 1545 C CA . GLN A 1 200 ? -20.676 4.647 25.381 1.00 80.81 200 GLN A CA 1
ATOM 1546 C C . GLN A 1 200 ? -19.780 3.751 24.517 1.00 80.81 200 GLN A C 1
ATOM 1548 O O . GLN A 1 200 ? -19.148 4.202 23.564 1.00 80.81 200 GLN A O 1
ATOM 1553 N N . ARG A 1 201 ? -19.745 2.448 24.819 1.00 76.94 201 ARG A N 1
ATOM 1554 C CA . ARG A 1 201 ? -18.856 1.475 24.155 1.00 76.94 201 ARG A CA 1
ATOM 1555 C C . ARG A 1 201 ? -19.072 1.385 22.641 1.00 76.94 201 ARG A C 1
ATOM 1557 O O . ARG A 1 201 ? -18.110 1.230 21.897 1.00 76.94 201 ARG A O 1
ATOM 1564 N N . TRP A 1 202 ? -20.312 1.533 22.169 1.00 77.44 202 TRP A N 1
ATOM 1565 C CA . TRP A 1 202 ? -20.600 1.538 20.731 1.00 77.44 202 TRP A CA 1
ATOM 1566 C C . TRP A 1 202 ? -19.918 2.702 19.999 1.00 77.44 202 TRP A C 1
ATOM 1568 O O . TRP A 1 202 ? -19.605 2.557 18.823 1.00 77.44 202 TRP A O 1
ATOM 1578 N N . MET A 1 203 ? -19.624 3.819 20.680 1.00 84.50 203 MET A N 1
ATOM 1579 C CA . MET A 1 203 ? -18.877 4.934 20.088 1.00 84.50 203 MET A CA 1
ATOM 1580 C C . MET A 1 203 ? -17.426 4.531 19.811 1.00 84.50 203 MET A C 1
ATOM 1582 O O . MET A 1 203 ? -16.896 4.851 18.751 1.00 84.50 203 MET A O 1
ATOM 1586 N N . LEU A 1 204 ? -16.799 3.771 20.720 1.00 87.25 204 LEU A N 1
ATOM 1587 C CA . LEU A 1 204 ? -15.461 3.205 20.502 1.00 87.25 204 LEU A CA 1
ATOM 1588 C C . LEU A 1 204 ? -15.464 2.216 19.329 1.00 87.25 204 LEU A C 1
ATOM 1590 O O . LEU A 1 204 ? -14.552 2.245 18.508 1.00 87.25 204 LEU A O 1
ATOM 1594 N N . TYR A 1 205 ? -16.510 1.393 19.210 1.00 85.50 205 TYR A N 1
ATOM 1595 C CA . TYR A 1 205 ? -16.667 0.484 18.072 1.00 85.50 205 TYR A CA 1
ATOM 1596 C C . TYR A 1 205 ? -16.921 1.203 16.750 1.00 85.50 205 TYR A C 1
ATOM 1598 O O . TYR A 1 205 ? -16.360 0.805 15.736 1.00 85.50 205 TYR A O 1
ATOM 1606 N N . ALA A 1 206 ? -17.692 2.289 16.748 1.00 85.94 206 ALA A N 1
ATOM 1607 C CA . ALA A 1 206 ? -17.896 3.105 15.556 1.00 85.94 206 ALA A CA 1
ATOM 1608 C C . ALA A 1 206 ? -16.587 3.764 15.088 1.00 85.94 206 ALA A C 1
ATOM 1610 O O . ALA A 1 206 ? -16.287 3.751 13.895 1.00 85.94 206 ALA A O 1
ATOM 1611 N N . LEU A 1 207 ? -15.780 4.286 16.020 1.00 90.56 207 LEU A N 1
ATOM 1612 C CA . LEU A 1 207 ? -14.462 4.844 15.702 1.00 90.56 207 LEU A CA 1
ATOM 1613 C C . LEU A 1 207 ? -13.497 3.768 15.192 1.00 90.56 207 LEU A C 1
ATOM 1615 O O . LEU A 1 207 ? -12.811 3.996 14.201 1.00 90.56 207 LEU A O 1
ATOM 1619 N N . ALA A 1 208 ? -13.473 2.591 15.819 1.00 90.19 208 ALA A N 1
ATOM 1620 C CA . ALA A 1 208 ? -12.668 1.466 15.346 1.00 90.19 208 ALA A CA 1
ATOM 1621 C C . ALA A 1 208 ? -13.118 0.954 13.972 1.00 90.19 208 ALA A C 1
ATOM 1623 O O . ALA A 1 208 ? -12.277 0.580 13.157 1.00 90.19 208 ALA A O 1
ATOM 1624 N N . LEU A 1 209 ? -14.422 0.983 13.678 1.00 89.50 209 LEU A N 1
ATOM 1625 C CA . LEU A 1 209 ? -14.932 0.622 12.359 1.00 89.50 209 LEU A CA 1
ATOM 1626 C C . LEU A 1 209 ? -14.474 1.638 11.316 1.00 89.50 209 LEU A C 1
ATOM 1628 O O . LEU A 1 209 ? -13.988 1.241 10.261 1.00 89.50 209 LEU A O 1
ATOM 1632 N N . LEU A 1 210 ? -14.580 2.934 11.616 1.00 92.62 210 LEU A N 1
ATOM 1633 C CA . LEU A 1 210 ? -14.067 3.986 10.742 1.00 92.62 210 LEU A CA 1
ATOM 1634 C C . LEU A 1 210 ? -12.564 3.809 10.485 1.00 92.62 210 LEU A C 1
ATOM 1636 O O . LEU A 1 210 ? -12.132 3.865 9.339 1.00 92.62 210 LEU A O 1
ATOM 1640 N N . ASP A 1 211 ? -11.782 3.541 11.529 1.00 92.88 211 ASP A N 1
ATOM 1641 C CA . ASP A 1 211 ? -10.346 3.276 11.425 1.00 92.88 211 ASP A CA 1
ATOM 1642 C C . ASP A 1 211 ? -10.033 2.058 10.535 1.00 92.88 211 ASP A C 1
ATOM 1644 O O . ASP A 1 211 ? -9.191 2.137 9.637 1.00 92.88 211 ASP A O 1
ATOM 1648 N N . ALA A 1 212 ? -10.753 0.947 10.723 1.00 91.06 212 ALA A N 1
ATOM 1649 C CA . ALA A 1 212 ? -10.615 -0.250 9.895 1.00 91.06 212 ALA A CA 1
ATOM 1650 C C . ALA A 1 212 ? -11.003 0.008 8.429 1.00 91.06 212 ALA A C 1
ATOM 1652 O O . ALA A 1 212 ? -10.324 -0.470 7.517 1.00 91.06 212 ALA A O 1
ATOM 1653 N N . LEU A 1 213 ? -12.063 0.787 8.187 1.00 92.00 213 LEU A N 1
ATOM 1654 C CA . LEU A 1 213 ? -12.514 1.164 6.846 1.00 92.00 213 LEU A CA 1
ATOM 1655 C C . LEU A 1 213 ? -11.521 2.091 6.144 1.00 92.00 213 LEU A C 1
ATOM 1657 O O . LEU A 1 213 ? -11.247 1.880 4.967 1.00 92.00 213 LEU A O 1
ATOM 1661 N N . LEU A 1 214 ? -10.950 3.072 6.848 1.00 94.12 214 LEU A N 1
ATOM 1662 C CA . LEU A 1 214 ? -9.897 3.936 6.305 1.00 94.12 214 LEU A CA 1
ATOM 1663 C C . LEU A 1 214 ? -8.677 3.103 5.908 1.00 94.12 214 LEU A C 1
ATOM 1665 O O . LEU A 1 214 ? -8.195 3.205 4.780 1.00 94.12 214 LEU A O 1
ATOM 1669 N N . PHE A 1 215 ? -8.221 2.221 6.798 1.00 92.31 215 PHE A N 1
ATOM 1670 C CA . PHE A 1 215 ? -7.066 1.371 6.525 1.00 92.31 215 PHE A CA 1
ATOM 1671 C C . PHE A 1 215 ? -7.325 0.417 5.348 1.00 92.31 215 PHE A C 1
ATOM 1673 O O . PHE A 1 215 ? -6.534 0.353 4.412 1.00 92.31 215 PHE A O 1
ATOM 1680 N N . THR A 1 216 ? -8.485 -0.239 5.316 1.00 91.88 216 THR A N 1
ATOM 1681 C CA . THR A 1 216 ? -8.875 -1.131 4.208 1.00 91.88 216 THR A CA 1
ATOM 1682 C C . THR A 1 216 ? -9.065 -0.370 2.896 1.00 91.88 216 THR A C 1
ATOM 1684 O O . THR A 1 216 ? -8.617 -0.822 1.845 1.00 91.88 216 THR A O 1
ATOM 1687 N N . GLY A 1 217 ? -9.688 0.810 2.941 1.00 90.62 217 GLY A N 1
ATOM 1688 C CA . GLY A 1 217 ? -9.860 1.680 1.780 1.00 90.62 217 GLY A CA 1
ATOM 1689 C C . GLY A 1 217 ? -8.519 2.110 1.188 1.00 90.62 217 GLY A C 1
ATOM 1690 O O . GLY A 1 217 ? -8.367 2.117 -0.032 1.00 90.62 217 GLY A O 1
ATOM 1691 N N . SER A 1 218 ? -7.525 2.373 2.040 1.00 92.38 218 SER A N 1
ATOM 1692 C CA . SER A 1 218 ? -6.149 2.619 1.609 1.00 92.38 218 SER A CA 1
ATOM 1693 C C . SER A 1 218 ? -5.562 1.404 0.874 1.00 92.38 218 SER A C 1
ATOM 1695 O O . SER A 1 218 ? -5.061 1.580 -0.232 1.00 92.38 218 SER A O 1
ATOM 1697 N N . ALA A 1 219 ? -5.740 0.172 1.378 1.00 88.38 219 ALA A N 1
ATOM 1698 C CA . ALA A 1 219 ? -5.309 -1.060 0.681 1.00 88.38 219 ALA A CA 1
ATOM 1699 C C . ALA A 1 219 ? -5.868 -1.140 -0.735 1.00 88.38 219 ALA A C 1
ATOM 1701 O O . ALA A 1 219 ? -5.147 -1.409 -1.695 1.00 88.38 219 ALA A O 1
ATOM 1702 N N . VAL A 1 220 ? -7.179 -0.926 -0.842 1.00 90.06 220 VAL A N 1
ATOM 1703 C CA . VAL A 1 220 ? -7.904 -1.038 -2.102 1.00 90.06 220 VAL A CA 1
ATOM 1704 C C . VAL A 1 220 ? -7.382 0.001 -3.092 1.00 90.06 220 VAL A C 1
ATOM 1706 O O . VAL A 1 220 ? -7.045 -0.352 -4.220 1.00 90.06 220 VAL A O 1
ATOM 1709 N N . MET A 1 221 ? -7.238 1.258 -2.665 1.00 92.00 221 MET A N 1
ATOM 1710 C CA . MET A 1 221 ? -6.684 2.324 -3.506 1.00 92.00 221 MET A CA 1
ATOM 1711 C C . MET A 1 221 ? -5.238 2.033 -3.933 1.00 92.00 221 MET A C 1
ATOM 1713 O O . MET A 1 221 ? -4.923 2.218 -5.107 1.00 92.00 221 MET A O 1
ATOM 1717 N N . ILE A 1 222 ? -4.395 1.525 -3.022 1.00 89.19 222 ILE A N 1
ATOM 1718 C CA . ILE A 1 222 ? -3.021 1.063 -3.295 1.00 89.19 222 ILE A CA 1
ATOM 1719 C C . ILE A 1 222 ? -3.004 -0.010 -4.383 1.00 89.19 222 ILE A C 1
ATOM 1721 O O . ILE A 1 222 ? -2.301 0.134 -5.386 1.00 89.19 222 ILE A O 1
ATOM 1725 N N . GLY A 1 223 ? -3.822 -1.050 -4.225 1.00 87.19 223 GLY A N 1
ATOM 1726 C CA . GLY A 1 223 ? -3.945 -2.119 -5.212 1.00 87.19 223 GLY A CA 1
ATOM 1727 C C . GLY A 1 223 ? -4.374 -1.603 -6.586 1.00 87.19 223 GLY A C 1
ATOM 1728 O O . GLY A 1 223 ? -3.762 -1.968 -7.592 1.00 87.19 223 GLY A O 1
ATOM 1729 N N . TYR A 1 224 ? -5.371 -0.713 -6.636 1.00 88.38 224 TYR A N 1
ATOM 1730 C CA . TYR A 1 224 ? -5.839 -0.133 -7.895 1.00 88.38 224 TYR A CA 1
ATOM 1731 C C . TYR A 1 224 ? -4.793 0.755 -8.568 1.00 88.38 224 TYR A C 1
ATOM 1733 O O . TYR A 1 224 ? -4.585 0.599 -9.767 1.00 88.38 224 TYR A O 1
ATOM 1741 N N . ALA A 1 225 ? -4.086 1.633 -7.850 1.00 87.44 225 ALA A N 1
ATOM 1742 C CA . ALA A 1 225 ? -3.087 2.463 -8.526 1.00 87.44 225 ALA A CA 1
ATOM 1743 C C . ALA A 1 225 ? -1.854 1.678 -8.963 1.00 87.44 225 ALA A C 1
ATOM 1745 O O . ALA A 1 225 ? -1.264 2.019 -9.981 1.00 87.44 225 ALA A O 1
ATOM 1746 N N . MET A 1 226 ? -1.465 0.625 -8.238 1.00 85.06 226 MET A N 1
ATOM 1747 C CA . MET A 1 226 ? -0.382 -0.244 -8.703 1.00 85.06 226 MET A CA 1
ATOM 1748 C C . MET A 1 226 ? -0.780 -0.981 -9.981 1.00 85.06 226 MET 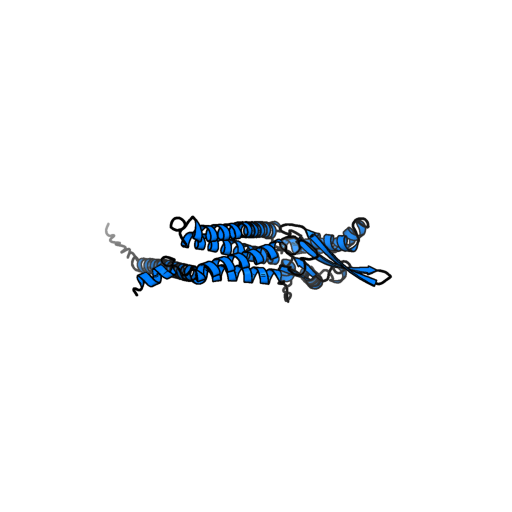A C 1
ATOM 1750 O O . MET A 1 226 ? 0.049 -1.110 -10.881 1.00 85.06 226 MET A O 1
ATOM 1754 N N . ARG A 1 227 ? -2.042 -1.421 -10.074 1.00 84.12 227 ARG A N 1
ATOM 1755 C CA . ARG A 1 227 ? -2.612 -2.035 -11.279 1.00 84.12 227 ARG A CA 1
ATOM 1756 C C . ARG A 1 227 ? -2.682 -1.053 -12.451 1.00 84.12 227 ARG A C 1
ATOM 1758 O O . ARG A 1 227 ? -2.242 -1.383 -13.540 1.00 84.12 227 ARG A O 1
ATOM 1765 N N . GLU A 1 228 ? -3.187 0.156 -12.218 1.00 82.44 228 GLU A N 1
ATOM 1766 C CA . GLU A 1 228 ? -3.353 1.191 -13.251 1.00 82.44 228 GLU A CA 1
ATOM 1767 C C . GLU A 1 228 ? -2.054 1.961 -13.570 1.00 82.44 228 GLU A C 1
ATOM 1769 O O . GLU A 1 228 ? -2.005 2.703 -14.546 1.00 82.44 228 GLU A O 1
ATOM 1774 N N . GLY A 1 229 ? -1.011 1.811 -12.750 1.00 78.69 229 GLY A N 1
ATOM 1775 C CA . GLY A 1 229 ? 0.285 2.472 -12.898 1.00 78.69 229 GLY A CA 1
ATOM 1776 C C . GLY A 1 229 ? 1.348 1.565 -13.539 1.00 78.69 229 GLY A C 1
ATOM 1777 O O . GLY A 1 229 ? 1.131 1.044 -14.632 1.00 78.69 229 GLY A O 1
ATOM 1778 N N . PRO A 1 230 ? 2.514 1.343 -12.898 1.00 71.31 230 PRO A N 1
ATOM 1779 C CA . PRO A 1 230 ? 3.647 0.643 -13.516 1.00 71.31 230 PRO A CA 1
ATOM 1780 C C . PRO A 1 230 ? 3.344 -0.813 -13.900 1.00 71.31 230 PRO A C 1
ATOM 1782 O O . PRO A 1 230 ? 4.003 -1.365 -14.779 1.00 71.31 230 PRO A O 1
ATOM 1785 N N . ARG A 1 231 ? 2.335 -1.443 -13.282 1.00 76.69 231 ARG A N 1
ATOM 1786 C CA . ARG A 1 231 ? 1.923 -2.817 -13.614 1.00 76.69 231 ARG A CA 1
ATOM 1787 C C . ARG A 1 231 ? 0.894 -2.873 -14.741 1.00 76.69 231 ARG A C 1
ATOM 1789 O O . ARG A 1 231 ? 0.676 -3.958 -15.273 1.00 76.69 231 ARG A O 1
ATOM 1796 N N . GLY A 1 232 ? 0.343 -1.732 -15.158 1.00 78.12 232 GLY A N 1
ATOM 1797 C CA . GLY A 1 232 ? -0.589 -1.654 -16.280 1.00 78.12 232 GLY A CA 1
ATOM 1798 C C . GLY A 1 232 ? 0.025 -2.240 -17.546 1.00 78.12 232 GLY A C 1
ATOM 1799 O O . GLY A 1 232 ? -0.583 -3.088 -18.179 1.00 78.12 232 GLY A O 1
ATOM 1800 N N . ILE A 1 233 ? 1.287 -1.914 -17.848 1.00 79.06 233 ILE A N 1
ATOM 1801 C CA . ILE A 1 233 ? 1.998 -2.442 -19.028 1.00 79.06 233 ILE A CA 1
ATOM 1802 C C . ILE A 1 233 ? 2.114 -3.976 -18.988 1.00 79.06 233 ILE A C 1
ATOM 1804 O O . ILE A 1 233 ? 1.936 -4.642 -20.006 1.00 79.06 233 ILE A O 1
ATOM 1808 N N . ILE A 1 234 ? 2.381 -4.551 -17.811 1.00 81.62 234 ILE A N 1
ATOM 1809 C CA . ILE A 1 234 ? 2.486 -6.007 -17.622 1.00 81.62 234 ILE A CA 1
ATOM 1810 C C . ILE A 1 234 ? 1.117 -6.672 -17.807 1.00 81.62 234 ILE A C 1
ATOM 1812 O O . ILE A 1 234 ? 1.025 -7.737 -18.419 1.00 81.62 234 ILE A O 1
ATOM 1816 N N . GLU A 1 235 ? 0.053 -6.036 -17.312 1.00 81.62 235 GLU A N 1
ATOM 1817 C CA . GLU A 1 235 ? -1.323 -6.497 -17.507 1.00 81.62 235 GLU A CA 1
ATOM 1818 C C . GLU A 1 235 ? -1.748 -6.423 -18.982 1.00 81.62 235 GLU A C 1
ATOM 1820 O O . GLU A 1 235 ? -2.306 -7.395 -19.492 1.00 81.62 235 GLU A O 1
ATOM 1825 N N . LEU A 1 236 ? -1.406 -5.342 -19.693 1.00 79.25 236 LEU A N 1
ATOM 1826 C CA . LEU A 1 236 ? -1.635 -5.212 -21.139 1.00 79.25 236 LEU A CA 1
ATOM 1827 C C . LEU A 1 236 ? -0.953 -6.336 -21.931 1.00 79.25 236 LEU A C 1
ATOM 1829 O O . LEU A 1 236 ? -1.511 -6.839 -22.903 1.00 79.25 236 LEU A O 1
ATOM 1833 N N . ALA A 1 237 ? 0.242 -6.750 -21.510 1.00 76.44 237 ALA A N 1
ATOM 1834 C CA . ALA A 1 237 ? 0.992 -7.821 -22.159 1.00 76.44 237 ALA A CA 1
ATOM 1835 C C . ALA A 1 237 ? 0.494 -9.240 -21.813 1.00 76.44 237 ALA A C 1
ATOM 1837 O O . ALA A 1 237 ? 1.054 -10.207 -22.335 1.00 76.44 237 ALA A O 1
ATOM 1838 N N . ALA A 1 238 ? -0.511 -9.374 -20.937 1.00 77.94 238 ALA A N 1
ATOM 1839 C CA . ALA A 1 238 ? -1.061 -10.643 -20.449 1.00 77.94 238 ALA A CA 1
ATOM 1840 C C . ALA A 1 238 ? -0.003 -11.620 -19.889 1.00 77.94 238 ALA A C 1
ATOM 1842 O O . ALA A 1 238 ? -0.158 -12.841 -19.982 1.00 77.94 238 ALA A O 1
ATOM 1843 N N . LEU A 1 239 ? 1.081 -11.093 -19.308 1.00 73.75 239 LEU A N 1
ATOM 1844 C CA . LEU A 1 239 ? 2.138 -11.916 -18.722 1.00 73.75 239 LEU A CA 1
ATOM 1845 C C . LEU A 1 239 ? 1.728 -12.420 -17.323 1.00 73.75 239 LEU A C 1
ATOM 1847 O O . LEU A 1 239 ? 1.121 -11.668 -16.552 1.00 73.75 239 LEU A O 1
ATOM 1851 N N . PRO A 1 240 ? 2.055 -13.678 -16.965 1.00 69.44 240 PRO A N 1
ATOM 1852 C CA . PRO A 1 240 ? 1.779 -14.209 -15.636 1.00 69.44 240 PRO A CA 1
ATOM 1853 C C . PRO A 1 240 ? 2.527 -13.403 -14.568 1.00 69.44 240 PRO A C 1
ATOM 1855 O O . PRO A 1 240 ? 3.726 -13.164 -14.676 1.00 69.44 240 PRO A O 1
ATOM 1858 N N . GLN A 1 241 ? 1.799 -12.974 -13.535 1.00 64.88 241 GLN A N 1
ATOM 1859 C CA . GLN A 1 241 ? 2.332 -12.144 -12.454 1.00 64.88 241 GLN A CA 1
ATOM 1860 C C . GLN A 1 241 ? 2.634 -13.005 -11.228 1.00 64.88 241 GLN A C 1
ATOM 1862 O O . GLN A 1 241 ? 1.782 -13.168 -10.350 1.00 64.88 241 GLN A O 1
ATOM 1867 N N . GLU A 1 242 ? 3.840 -13.555 -11.146 1.00 64.38 242 GLU A N 1
ATOM 1868 C CA . GLU A 1 242 ? 4.248 -14.322 -9.971 1.00 64.38 242 GLU A CA 1
ATOM 1869 C C . GLU A 1 242 ? 4.834 -13.402 -8.885 1.00 64.38 242 GLU A C 1
ATOM 1871 O O . GLU A 1 242 ? 5.621 -12.498 -9.146 1.00 64.38 242 GLU A O 1
ATOM 1876 N N . HIS A 1 243 ? 4.439 -13.630 -7.627 1.00 69.25 243 HIS A N 1
ATOM 1877 C CA . HIS A 1 243 ? 5.084 -13.058 -6.436 1.00 69.25 243 HIS A CA 1
ATOM 1878 C C . HIS A 1 243 ? 5.243 -11.525 -6.395 1.00 69.25 243 HIS A C 1
ATOM 1880 O O . HIS A 1 243 ? 6.315 -11.018 -6.085 1.00 69.25 243 HIS A O 1
ATOM 1886 N N . TYR A 1 244 ? 4.191 -10.761 -6.663 1.00 80.81 244 TYR A N 1
ATOM 1887 C CA . TYR A 1 244 ? 4.295 -9.297 -6.689 1.00 80.81 244 TYR A CA 1
ATOM 1888 C C . TYR A 1 244 ? 4.009 -8.589 -5.367 1.00 80.81 244 TYR A C 1
ATOM 1890 O O . TYR A 1 244 ? 4.410 -7.441 -5.189 1.00 80.81 244 TYR A O 1
ATOM 1898 N N . TYR A 1 245 ? 3.289 -9.245 -4.460 1.00 86.38 245 TYR A N 1
ATOM 1899 C CA . TYR A 1 245 ? 3.030 -8.723 -3.127 1.00 86.38 245 TYR A CA 1
ATOM 1900 C C . TYR A 1 245 ? 4.229 -8.988 -2.222 1.00 86.38 245 TYR A C 1
ATOM 1902 O O . TYR A 1 245 ? 4.711 -10.117 -2.133 1.00 86.38 245 TYR A O 1
ATOM 1910 N N . GLY A 1 246 ? 4.675 -7.943 -1.534 1.00 87.31 246 GLY A N 1
ATOM 1911 C CA . GLY A 1 246 ? 5.740 -8.020 -0.547 1.00 87.31 246 GLY A CA 1
ATOM 1912 C C . GLY A 1 246 ? 5.234 -8.245 0.881 1.00 87.31 246 GLY A C 1
ATOM 1913 O O . GLY A 1 246 ? 4.024 -8.204 1.144 1.00 87.31 246 GLY A O 1
ATOM 1914 N N . PRO A 1 247 ? 6.157 -8.429 1.842 1.00 87.25 247 PRO A N 1
ATOM 1915 C CA . PRO A 1 247 ? 5.825 -8.604 3.256 1.00 87.25 247 PRO A CA 1
ATOM 1916 C C . PRO A 1 247 ? 5.020 -7.443 3.855 1.00 87.25 247 PRO A C 1
ATOM 1918 O O . PRO A 1 247 ? 4.174 -7.666 4.723 1.00 87.25 247 PRO A O 1
ATOM 1921 N N . GLY A 1 248 ? 5.220 -6.214 3.370 1.00 85.25 248 GLY A N 1
ATOM 1922 C CA . GLY A 1 248 ? 4.446 -5.052 3.802 1.00 85.25 248 GLY A CA 1
ATOM 1923 C C . GLY A 1 248 ? 2.963 -5.165 3.448 1.00 85.25 248 GLY A C 1
ATOM 1924 O O . GLY A 1 248 ? 2.115 -4.782 4.250 1.00 85.25 248 GLY A O 1
ATOM 1925 N N . ASN A 1 249 ? 2.620 -5.758 2.298 1.00 87.62 249 ASN A N 1
ATOM 1926 C CA . ASN A 1 249 ? 1.222 -5.992 1.929 1.00 87.62 249 ASN A CA 1
ATOM 1927 C C . ASN A 1 249 ? 0.567 -7.053 2.829 1.00 87.62 249 ASN A C 1
ATOM 1929 O O . ASN A 1 249 ? -0.605 -6.933 3.192 1.00 87.62 249 ASN A O 1
ATOM 1933 N N . THR A 1 250 ? 1.331 -8.060 3.261 1.00 87.38 250 THR A N 1
ATOM 1934 C CA . THR A 1 250 ? 0.877 -9.028 4.271 1.00 87.38 250 THR A CA 1
ATOM 1935 C C . THR A 1 250 ? 0.619 -8.342 5.610 1.00 87.38 250 THR A C 1
ATOM 1937 O O . THR A 1 250 ? -0.444 -8.543 6.197 1.00 87.38 250 THR A O 1
ATOM 1940 N N . ALA A 1 251 ? 1.541 -7.486 6.069 1.00 85.25 251 ALA A N 1
ATOM 1941 C CA . ALA A 1 251 ? 1.354 -6.690 7.284 1.00 85.25 251 ALA A CA 1
ATOM 1942 C C . ALA A 1 251 ? 0.107 -5.799 7.183 1.00 85.25 251 ALA A C 1
ATOM 1944 O O . ALA A 1 251 ? -0.687 -5.741 8.120 1.00 85.25 251 ALA A O 1
ATOM 1945 N N . PHE A 1 252 ? -0.119 -5.181 6.023 1.00 82.75 252 PHE A N 1
ATOM 1946 C CA . PHE A 1 252 ? -1.304 -4.373 5.754 1.00 82.75 252 PHE A CA 1
ATOM 1947 C C . PHE A 1 252 ? -2.603 -5.188 5.847 1.00 82.75 252 PHE A C 1
ATOM 1949 O O . PHE A 1 252 ? -3.537 -4.807 6.553 1.00 82.75 252 PHE A O 1
ATOM 1956 N N . THR A 1 253 ? -2.642 -6.351 5.191 1.00 85.44 253 THR A N 1
ATOM 1957 C CA . THR A 1 253 ? -3.823 -7.230 5.151 1.00 85.44 253 THR A CA 1
ATOM 1958 C C . THR A 1 253 ? -4.151 -7.791 6.536 1.00 85.44 253 THR A C 1
ATOM 1960 O O . THR A 1 253 ? -5.302 -7.748 6.972 1.00 85.44 253 THR A O 1
ATOM 1963 N N . LEU A 1 254 ? -3.137 -8.270 7.264 1.00 86.06 254 LEU A N 1
ATOM 1964 C CA . LEU A 1 254 ? -3.299 -8.762 8.633 1.00 86.06 254 LEU A CA 1
ATOM 1965 C C . LEU A 1 254 ? -3.693 -7.637 9.593 1.00 86.06 254 LEU A C 1
ATOM 1967 O O . LEU A 1 254 ? -4.562 -7.839 10.437 1.00 86.06 254 LEU A O 1
ATOM 1971 N N . GLY A 1 255 ? -3.111 -6.445 9.441 1.00 84.62 255 GLY A N 1
ATOM 1972 C CA . GLY A 1 255 ? -3.469 -5.272 10.233 1.00 84.62 255 GLY A CA 1
ATOM 1973 C C . GLY A 1 255 ? -4.940 -4.891 10.075 1.00 84.62 255 GLY A C 1
ATOM 1974 O O . GLY A 1 255 ? -5.621 -4.654 11.072 1.00 84.62 255 GLY A O 1
ATOM 1975 N N . ALA A 1 256 ? -5.460 -4.900 8.844 1.00 84.81 256 ALA A N 1
ATOM 1976 C CA . ALA A 1 256 ? -6.880 -4.671 8.582 1.00 84.81 256 ALA A CA 1
ATOM 1977 C C . ALA A 1 256 ? -7.756 -5.778 9.192 1.00 84.81 256 ALA A C 1
ATOM 1979 O O . ALA A 1 256 ? -8.732 -5.483 9.884 1.00 84.81 256 ALA A O 1
ATOM 1980 N N . LEU A 1 257 ? -7.379 -7.048 9.004 1.00 86.25 257 LEU A N 1
ATOM 1981 C CA . LEU A 1 257 ? -8.120 -8.194 9.535 1.00 86.25 257 LEU A CA 1
ATOM 1982 C C . LEU A 1 257 ? -8.216 -8.163 11.066 1.00 86.25 257 LEU A C 1
ATOM 1984 O O . LEU A 1 257 ? -9.300 -8.348 11.614 1.00 86.25 257 LEU A O 1
ATOM 1988 N N . VAL A 1 258 ? -7.108 -7.888 11.758 1.00 85.56 258 VAL A N 1
ATOM 1989 C CA . VAL A 1 258 ? -7.071 -7.811 13.227 1.00 85.56 258 VAL A CA 1
ATOM 1990 C C . VAL A 1 258 ? -7.970 -6.686 13.741 1.00 85.56 258 VAL A C 1
ATOM 1992 O O . VAL A 1 258 ? -8.686 -6.889 14.724 1.00 85.56 258 VAL A O 1
ATOM 1995 N N . LYS A 1 259 ? -8.013 -5.534 13.054 1.00 84.31 259 LYS A N 1
ATOM 1996 C CA . LYS A 1 259 ? -8.948 -4.449 13.393 1.00 84.31 259 LYS A CA 1
ATOM 1997 C C . LYS A 1 259 ? -10.405 -4.908 13.270 1.00 84.31 259 LYS A C 1
ATOM 1999 O O . LYS A 1 259 ? -11.189 -4.642 14.175 1.00 84.31 259 LYS A O 1
ATOM 2004 N N . PHE A 1 260 ? -10.769 -5.646 12.218 1.00 84.62 260 PHE A N 1
ATOM 2005 C CA . PHE A 1 260 ? -12.118 -6.213 12.088 1.00 84.62 260 PHE A CA 1
ATOM 2006 C C . PHE A 1 260 ? -12.429 -7.258 13.166 1.00 84.62 260 PHE A C 1
ATOM 2008 O O . PHE A 1 260 ? -13.479 -7.186 13.802 1.00 84.62 260 PHE A O 1
ATOM 2015 N N . ILE A 1 261 ? -11.498 -8.170 13.443 1.00 79.81 261 ILE A N 1
ATOM 2016 C CA . ILE A 1 261 ? -11.643 -9.191 14.492 1.00 79.81 261 ILE A CA 1
ATOM 2017 C C . ILE A 1 261 ? -11.871 -8.553 15.877 1.00 79.81 261 ILE A C 1
ATOM 2019 O O . ILE A 1 261 ? -12.661 -9.043 16.683 1.00 79.81 261 ILE A O 1
ATOM 2023 N N . ALA A 1 262 ? -11.265 -7.395 16.150 1.00 75.69 262 ALA A N 1
ATOM 2024 C CA . ALA A 1 262 ? -11.501 -6.634 17.384 1.00 75.69 262 ALA A CA 1
ATOM 2025 C C . ALA A 1 262 ? -12.979 -6.265 17.613 1.00 75.69 262 ALA A C 1
ATOM 2027 O O . ALA A 1 262 ? -13.398 -5.991 18.742 1.00 75.69 262 ALA A O 1
ATOM 2028 N N . MET A 1 263 ? -13.756 -6.219 16.530 1.00 77.56 263 MET A N 1
ATOM 2029 C CA . MET A 1 263 ? -15.140 -5.767 16.482 1.00 77.56 263 MET A CA 1
ATOM 2030 C C . MET A 1 263 ? -16.118 -6.898 16.143 1.00 77.56 263 MET A C 1
ATOM 2032 O O . MET A 1 263 ? -17.262 -6.595 15.825 1.00 77.56 263 MET A O 1
ATOM 2036 N N . GLU A 1 264 ? -15.718 -8.175 16.220 1.00 72.25 264 GLU A N 1
ATOM 2037 C CA . GLU A 1 264 ? -16.504 -9.352 15.788 1.00 72.25 264 GLU A CA 1
ATOM 2038 C C . GLU A 1 264 ? -18.005 -9.269 16.103 1.00 72.25 264 GLU A C 1
ATOM 2040 O O . GLU A 1 264 ? -18.839 -9.394 15.212 1.00 72.25 264 GLU A O 1
ATOM 2045 N N . VAL A 1 265 ? -18.369 -8.979 17.352 1.00 64.38 265 VAL A N 1
ATOM 2046 C CA . VAL A 1 265 ? -19.775 -8.860 17.774 1.00 64.38 265 VAL A CA 1
ATOM 2047 C C . VAL A 1 265 ? -20.488 -7.687 17.095 1.00 64.38 265 VAL A C 1
ATOM 2049 O O . VAL A 1 265 ? -21.623 -7.821 16.638 1.00 64.38 265 VAL A O 1
ATOM 2052 N N . PHE A 1 266 ? -19.830 -6.530 17.029 1.00 65.75 266 PHE A N 1
ATOM 2053 C CA . PHE A 1 266 ? -20.376 -5.342 16.380 1.00 65.75 266 PHE A CA 1
ATOM 2054 C C . PHE A 1 266 ? -20.531 -5.564 14.871 1.00 65.75 266 PHE A C 1
ATOM 2056 O O . PHE A 1 266 ? -21.552 -5.189 14.303 1.00 65.75 266 PHE A O 1
ATOM 2063 N N . LEU A 1 267 ? -19.572 -6.245 14.238 1.00 69.69 267 LEU A N 1
ATOM 2064 C CA . LEU A 1 267 ? -19.636 -6.627 12.830 1.00 69.69 267 LEU A CA 1
ATOM 2065 C C . LEU A 1 267 ? -20.773 -7.605 12.554 1.00 69.69 267 LEU A C 1
ATOM 2067 O O . LEU A 1 267 ? -21.506 -7.407 11.592 1.00 69.69 267 LEU A O 1
ATOM 2071 N N . VAL A 1 268 ? -20.970 -8.621 13.397 1.00 74.00 268 VAL A N 1
ATOM 2072 C CA . VAL A 1 268 ? -22.093 -9.563 13.250 1.00 74.00 268 VAL A CA 1
ATOM 2073 C C . VAL A 1 268 ? -23.429 -8.822 13.305 1.00 74.00 268 VAL A C 1
ATOM 2075 O O . VAL A 1 268 ? -24.286 -9.045 12.452 1.00 74.00 268 VAL A O 1
ATOM 2078 N N . LEU A 1 269 ? -23.597 -7.897 14.254 1.00 68.38 269 LEU A N 1
ATOM 2079 C CA . LEU A 1 269 ? -24.810 -7.080 14.357 1.00 68.38 269 LEU A CA 1
ATOM 2080 C C . LEU A 1 269 ? -24.976 -6.129 13.163 1.00 68.38 269 LEU A C 1
ATOM 2082 O O . LEU A 1 269 ? -26.086 -5.988 12.652 1.00 68.38 269 LEU A O 1
ATOM 2086 N N . LEU A 1 270 ? -23.887 -5.517 12.690 1.00 73.88 270 LEU A N 1
ATOM 2087 C CA . LEU A 1 270 ? -23.880 -4.657 11.507 1.00 73.88 270 LEU A CA 1
ATOM 2088 C C . LEU A 1 270 ? -24.285 -5.439 10.249 1.00 73.88 270 LEU A C 1
ATOM 2090 O O . LEU A 1 270 ? -25.160 -4.992 9.510 1.00 73.88 270 LEU A O 1
ATOM 2094 N N . PHE A 1 271 ? -23.687 -6.609 10.012 1.00 80.44 271 PHE A N 1
ATOM 2095 C CA . PHE A 1 271 ? -24.006 -7.459 8.864 1.00 80.44 271 PHE A CA 1
ATOM 2096 C C . PHE A 1 271 ? -25.435 -7.990 8.930 1.00 80.44 271 PHE A C 1
ATOM 2098 O O . PHE A 1 271 ? -26.122 -7.994 7.911 1.00 80.44 271 PHE A O 1
ATOM 2105 N N . LEU A 1 272 ? -25.912 -8.370 10.118 1.00 82.06 272 LEU A N 1
ATOM 2106 C CA . LEU A 1 272 ? -27.306 -8.758 10.322 1.00 82.06 272 LEU A CA 1
ATOM 2107 C C . LEU A 1 272 ? -28.257 -7.595 9.996 1.00 82.06 272 LEU A C 1
ATOM 2109 O O . LEU A 1 272 ? -29.240 -7.790 9.286 1.00 82.06 272 LEU A O 1
ATOM 2113 N N . ALA A 1 273 ? -27.949 -6.380 10.457 1.00 77.50 273 ALA A N 1
ATOM 2114 C CA . ALA A 1 273 ? -28.745 -5.191 10.161 1.00 77.50 273 ALA A CA 1
ATOM 2115 C C . ALA A 1 273 ? -28.747 -4.854 8.660 1.00 77.50 273 ALA A C 1
ATOM 2117 O O . ALA A 1 273 ? -29.810 -4.624 8.090 1.00 77.50 273 ALA A O 1
ATOM 2118 N N . LEU A 1 274 ? -27.584 -4.884 8.002 1.00 85.50 274 LEU A N 1
ATOM 2119 C CA . LEU A 1 274 ? -27.456 -4.694 6.552 1.00 85.50 274 LEU A CA 1
ATOM 2120 C C . LEU A 1 274 ? -28.255 -5.738 5.772 1.00 85.50 274 LEU A C 1
ATOM 2122 O O . LEU A 1 274 ? -28.989 -5.383 4.852 1.00 85.50 274 LEU A O 1
ATOM 2126 N N . PHE A 1 275 ? -28.153 -7.010 6.159 1.00 87.88 275 PHE A N 1
ATOM 2127 C CA . PHE A 1 275 ? -28.918 -8.091 5.549 1.00 87.88 275 PHE A CA 1
ATOM 2128 C C . PHE A 1 275 ? -30.424 -7.860 5.694 1.00 87.88 275 PHE A C 1
ATOM 2130 O O . PHE A 1 275 ? -31.151 -7.968 4.710 1.00 87.88 275 PHE A O 1
ATOM 2137 N N . LEU A 1 276 ? -30.891 -7.472 6.884 1.00 85.31 276 LEU A N 1
ATOM 2138 C CA . LEU A 1 276 ? -32.298 -7.146 7.120 1.00 85.31 276 LEU A CA 1
ATOM 2139 C C . LEU A 1 276 ? -32.758 -5.953 6.274 1.00 85.31 276 LEU A C 1
ATOM 2141 O O . LEU A 1 276 ? -33.827 -6.022 5.677 1.00 85.31 276 LEU A O 1
ATOM 2145 N N . VAL A 1 277 ? -31.959 -4.888 6.171 1.00 88.94 277 VAL A N 1
ATOM 2146 C CA . VAL A 1 277 ? -32.282 -3.718 5.335 1.00 88.94 277 VAL A CA 1
ATOM 2147 C C . VAL A 1 277 ? -32.367 -4.106 3.861 1.00 88.94 277 VAL A C 1
ATOM 2149 O O . VAL A 1 277 ? -33.348 -3.771 3.202 1.00 88.94 277 VAL A O 1
ATOM 2152 N N . LEU A 1 278 ? -31.382 -4.842 3.342 1.00 90.06 278 LEU A N 1
ATOM 2153 C CA . LEU A 1 278 ? -31.387 -5.315 1.955 1.00 90.06 278 LEU A CA 1
ATOM 2154 C C . LEU A 1 278 ? -32.559 -6.261 1.682 1.00 90.06 278 LEU A C 1
ATOM 2156 O O . LEU A 1 278 ? -33.188 -6.163 0.631 1.00 90.06 278 LEU A O 1
ATOM 2160 N N . TRP A 1 279 ? -32.893 -7.130 2.635 1.00 89.81 279 TRP A N 1
ATOM 2161 C CA . TRP A 1 279 ? -34.055 -8.010 2.553 1.00 89.81 279 TRP A CA 1
ATOM 2162 C C . TRP A 1 279 ? -35.369 -7.219 2.544 1.00 89.81 279 TRP A C 1
ATOM 2164 O O . TRP A 1 279 ? -36.236 -7.501 1.723 1.00 89.81 279 TRP A O 1
ATOM 2174 N N . ILE A 1 280 ? -35.502 -6.185 3.382 1.00 88.38 280 ILE A N 1
ATOM 2175 C CA . ILE A 1 280 ? -36.665 -5.283 3.371 1.00 88.38 280 ILE A CA 1
ATOM 2176 C C . ILE A 1 280 ? -36.767 -4.567 2.024 1.00 88.38 280 ILE A C 1
ATOM 2178 O O . ILE A 1 280 ? -37.840 -4.568 1.428 1.00 88.38 280 ILE A O 1
ATOM 2182 N N . ILE A 1 281 ? -35.664 -4.006 1.513 1.00 89.50 281 ILE A N 1
ATOM 2183 C CA . ILE A 1 281 ? -35.630 -3.362 0.191 1.00 89.50 281 ILE A CA 1
ATOM 2184 C C . ILE A 1 281 ? -36.069 -4.354 -0.889 1.00 89.50 281 ILE A C 1
ATOM 2186 O O . ILE A 1 281 ? -36.906 -4.017 -1.722 1.00 89.50 281 ILE A O 1
ATOM 2190 N N . TYR A 1 282 ? -35.555 -5.582 -0.856 1.00 89.31 282 TYR A N 1
ATOM 2191 C CA . TYR A 1 282 ? -35.932 -6.637 -1.791 1.00 89.31 282 TYR A CA 1
ATOM 2192 C C . TYR A 1 282 ? -37.428 -6.983 -1.709 1.00 89.31 282 TYR A C 1
ATOM 2194 O O . TYR A 1 282 ? -38.100 -7.023 -2.738 1.00 89.31 282 TYR A O 1
ATOM 2202 N N . CYS A 1 283 ? -37.982 -7.147 -0.505 1.00 87.62 283 CYS A N 1
ATOM 2203 C CA . CYS A 1 283 ? -39.416 -7.355 -0.295 1.00 87.62 283 CYS A CA 1
ATOM 2204 C C . CYS A 1 283 ? -40.252 -6.170 -0.808 1.00 87.62 283 CYS A C 1
ATOM 2206 O O . CYS A 1 283 ? -41.255 -6.383 -1.484 1.00 87.62 283 CYS A O 1
ATOM 2208 N N . CYS A 1 284 ? -39.828 -4.927 -0.558 1.00 84.56 284 CYS A N 1
ATOM 2209 C CA . CYS A 1 284 ? -40.481 -3.733 -1.096 1.00 84.56 284 CYS A CA 1
ATOM 2210 C C . CYS A 1 284 ? -40.449 -3.708 -2.630 1.00 84.56 284 CYS A C 1
ATOM 2212 O O . CYS A 1 284 ? -41.465 -3.408 -3.253 1.00 84.56 284 CYS A O 1
ATOM 2214 N N . LEU A 1 285 ? -39.316 -4.060 -3.246 1.00 84.50 285 LEU A N 1
ATOM 2215 C CA . LEU A 1 285 ? -39.194 -4.161 -4.702 1.00 84.50 285 LEU A CA 1
ATOM 2216 C C . LEU A 1 285 ? -40.117 -5.247 -5.272 1.00 84.50 285 LEU A C 1
ATOM 2218 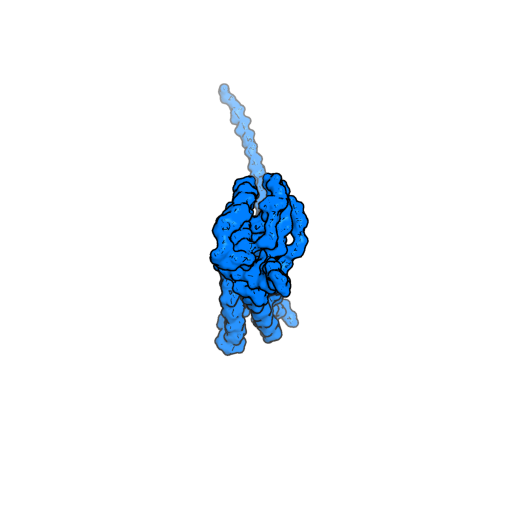O O . LEU A 1 285 ? -40.773 -4.997 -6.280 1.00 84.50 285 LEU A O 1
ATOM 2222 N N . LEU A 1 286 ? -40.226 -6.408 -4.619 1.00 81.25 286 LEU A N 1
ATOM 2223 C CA . LEU A 1 286 ? -41.159 -7.466 -5.021 1.00 81.25 286 LEU A CA 1
ATOM 2224 C C . LEU A 1 286 ? -42.625 -7.019 -4.920 1.00 81.25 286 LEU A C 1
ATOM 2226 O O . LEU A 1 286 ? -43.384 -7.244 -5.859 1.00 81.25 286 LEU A O 1
ATOM 2230 N N . CYS A 1 287 ? -43.014 -6.326 -3.845 1.00 76.25 287 CYS A N 1
ATOM 2231 C CA . CYS A 1 287 ? -44.359 -5.755 -3.717 1.00 76.25 287 CYS A CA 1
ATOM 2232 C C . CYS A 1 287 ? -44.652 -4.712 -4.813 1.00 76.25 287 CYS A C 1
ATOM 2234 O O . CYS A 1 287 ? -45.743 -4.704 -5.378 1.00 76.25 287 CYS A O 1
ATOM 2236 N N . CYS A 1 288 ? -43.674 -3.868 -5.163 1.00 68.44 288 CYS A N 1
ATOM 2237 C CA . CYS A 1 288 ? -43.805 -2.897 -6.255 1.00 68.44 288 CYS A CA 1
ATOM 2238 C C . CYS A 1 288 ? -43.940 -3.558 -7.639 1.00 68.44 288 CYS A C 1
ATOM 2240 O O . CYS A 1 288 ? -44.592 -3.002 -8.524 1.00 68.44 288 CYS A O 1
ATOM 2242 N N . VAL A 1 289 ? -43.322 -4.725 -7.851 1.00 64.12 289 VAL A N 1
ATOM 2243 C CA . VAL A 1 289 ? -43.476 -5.506 -9.090 1.00 64.12 289 VAL A CA 1
ATOM 2244 C C . VAL A 1 289 ? -44.872 -6.132 -9.166 1.00 64.12 289 VAL A C 1
ATOM 2246 O O . VAL A 1 289 ? -45.505 -6.055 -10.218 1.00 64.12 289 VAL A O 1
ATOM 2249 N N . ASP A 1 290 ? -45.383 -6.663 -8.054 1.00 57.72 290 ASP A N 1
ATOM 2250 C CA . ASP A 1 290 ? -46.699 -7.317 -7.994 1.00 57.72 290 ASP A CA 1
ATOM 2251 C C . ASP A 1 290 ? -47.861 -6.314 -8.194 1.00 57.72 290 ASP A C 1
ATOM 2253 O O . ASP A 1 290 ? -48.848 -6.603 -8.877 1.00 57.72 290 ASP A O 1
ATOM 2257 N N . ASP A 1 291 ? -47.717 -5.073 -7.711 1.00 56.19 291 ASP A N 1
ATOM 2258 C CA . ASP A 1 291 ? -48.686 -3.997 -7.984 1.00 56.19 291 ASP A CA 1
ATOM 2259 C C . ASP A 1 291 ? -48.678 -3.551 -9.456 1.00 56.19 291 ASP A C 1
ATOM 2261 O O . ASP A 1 291 ? -49.723 -3.211 -10.022 1.00 56.19 291 ASP A O 1
ATOM 2265 N N . ARG A 1 292 ? -47.524 -3.613 -10.132 1.00 49.59 292 ARG A N 1
ATOM 2266 C CA . ARG A 1 292 ? -47.415 -3.272 -11.559 1.00 49.59 292 ARG A CA 1
ATOM 2267 C C . ARG A 1 292 ? -48.214 -4.233 -12.4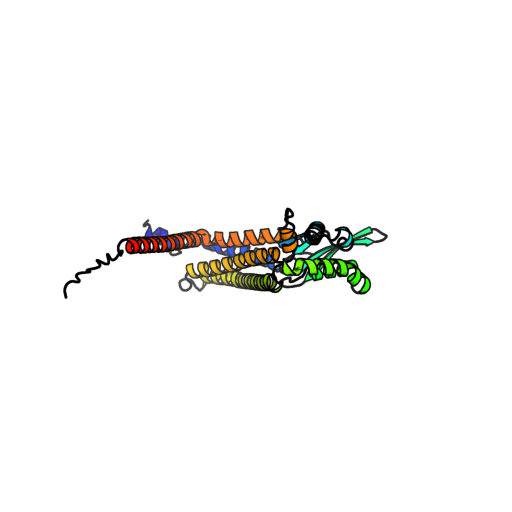44 1.00 49.59 292 ARG A C 1
ATOM 2269 O O . ARG A 1 292 ? -48.749 -3.808 -13.469 1.00 49.59 292 ARG A O 1
ATOM 2276 N N . ASP A 1 293 ? -48.331 -5.498 -12.044 1.00 53.00 293 ASP A N 1
ATOM 2277 C CA . ASP A 1 293 ? -49.141 -6.491 -12.756 1.00 53.00 293 ASP A CA 1
ATOM 2278 C C . ASP A 1 293 ? -50.642 -6.399 -12.431 1.00 53.00 293 ASP A C 1
ATOM 2280 O O . ASP A 1 293 ? -51.472 -6.725 -13.289 1.00 53.00 293 ASP A O 1
ATOM 2284 N N . ARG A 1 294 ? -51.016 -5.882 -11.251 1.00 51.84 294 ARG A N 1
ATOM 2285 C CA . ARG A 1 294 ? -52.424 -5.632 -10.876 1.00 51.84 294 ARG A CA 1
ATOM 2286 C C . ARG A 1 294 ? -52.991 -4.344 -11.471 1.00 51.84 294 ARG A C 1
ATOM 2288 O O . ARG A 1 294 ? -54.169 -4.314 -11.828 1.00 51.84 294 ARG A O 1
ATOM 2295 N N . VAL A 1 295 ? -52.169 -3.313 -11.674 1.00 47.28 295 VAL A N 1
ATOM 2296 C CA . VAL A 1 295 ? -52.559 -2.050 -12.335 1.00 47.28 295 VAL A CA 1
ATOM 2297 C C . VAL A 1 295 ? -52.414 -2.157 -13.864 1.00 47.28 295 VAL A C 1
ATOM 2299 O O . VAL A 1 295 ? -52.004 -1.229 -14.556 1.00 47.28 295 VAL A O 1
ATOM 2302 N N . LYS A 1 296 ? -52.818 -3.286 -14.460 1.00 46.62 296 LYS A N 1
ATOM 2303 C CA . LYS A 1 296 ? -53.223 -3.295 -15.875 1.00 46.62 296 LYS A CA 1
ATOM 2304 C C . LYS A 1 296 ? -54.624 -2.704 -15.944 1.00 46.62 296 LYS A C 1
ATOM 2306 O O . LYS A 1 296 ? -55.621 -3.426 -15.956 1.00 46.62 296 LYS A O 1
ATOM 2311 N N . VAL A 1 297 ? -54.698 -1.372 -15.952 1.00 47.81 297 VAL A N 1
ATOM 2312 C CA . VAL A 1 297 ? -55.928 -0.633 -16.253 1.00 47.81 297 VAL A CA 1
ATOM 2313 C C . VAL A 1 297 ? -56.455 -1.167 -17.585 1.00 47.81 297 VAL A C 1
ATOM 2315 O O . VAL A 1 297 ? -55.902 -0.882 -18.647 1.00 47.81 297 VAL A O 1
ATOM 2318 N N . LYS A 1 298 ? -57.511 -1.988 -17.537 1.00 44.00 298 LYS A N 1
ATOM 2319 C CA . LYS A 1 298 ? -58.289 -2.355 -18.721 1.00 44.00 298 LYS A CA 1
ATOM 2320 C C . LYS A 1 298 ? -58.929 -1.070 -19.228 1.00 44.00 298 LYS A C 1
ATOM 2322 O O . LYS A 1 298 ? -60.013 -0.700 -18.781 1.00 44.00 298 LYS A O 1
ATOM 2327 N N . VAL A 1 299 ? -58.260 -0.391 -20.155 1.00 50.06 299 VAL A N 1
ATOM 2328 C CA . VAL A 1 299 ? -58.878 0.652 -20.969 1.00 50.06 299 VAL A CA 1
ATOM 2329 C C . VAL A 1 299 ? -59.944 -0.047 -21.807 1.00 50.06 299 VAL A C 1
ATOM 2331 O O . VAL A 1 299 ? -59.675 -0.610 -22.866 1.00 50.06 299 VAL A O 1
ATOM 2334 N N . LYS A 1 300 ? -61.167 -0.103 -21.276 1.00 44.56 300 LYS A N 1
ATOM 2335 C CA . LYS A 1 300 ? -62.340 -0.535 -22.024 1.00 44.56 300 LYS A CA 1
ATOM 2336 C C . LYS A 1 300 ? -62.637 0.613 -22.982 1.00 44.56 300 LYS A C 1
ATOM 2338 O O . LYS A 1 300 ? -63.227 1.612 -22.586 1.00 44.56 300 LYS A O 1
ATOM 2343 N N . VAL A 1 301 ? -62.148 0.505 -24.215 1.00 48.84 301 VAL A N 1
ATOM 2344 C CA . VAL A 1 301 ? -62.510 1.427 -25.294 1.00 48.84 301 VAL A CA 1
ATOM 2345 C C . VAL A 1 301 ? -64.010 1.263 -25.526 1.00 48.84 301 VAL A C 1
ATOM 2347 O O . VAL A 1 301 ? -64.449 0.304 -26.158 1.00 48.84 301 VAL A O 1
ATOM 2350 N N . ILE A 1 302 ? -64.812 2.160 -24.955 1.00 44.25 302 ILE A N 1
ATOM 2351 C CA . ILE A 1 302 ? -66.234 2.279 -25.276 1.00 44.25 302 ILE A CA 1
ATOM 2352 C C . ILE A 1 302 ? -66.306 3.115 -26.554 1.00 44.25 302 ILE A C 1
ATOM 2354 O O . ILE A 1 302 ? -66.521 4.321 -26.515 1.00 44.25 302 ILE A O 1
ATOM 2358 N N . ASN A 1 303 ? -66.079 2.473 -27.700 1.00 45.09 303 ASN A N 1
ATOM 2359 C CA . ASN A 1 303 ? -66.510 3.021 -28.982 1.00 45.09 303 ASN A CA 1
ATOM 2360 C C . ASN A 1 303 ? -67.981 2.646 -29.180 1.00 45.09 303 ASN A C 1
ATOM 2362 O O . ASN A 1 303 ? -68.305 1.663 -29.839 1.00 45.09 303 ASN A O 1
ATOM 2366 N N . THR A 1 304 ? -68.876 3.438 -28.598 1.00 41.44 304 THR A N 1
ATOM 2367 C CA . THR A 1 304 ? -70.256 3.564 -29.080 1.00 41.44 304 THR A CA 1
ATOM 2368 C C . THR A 1 304 ? -70.350 4.872 -29.846 1.00 41.44 304 THR A C 1
ATOM 2370 O O . THR A 1 304 ? -70.758 5.895 -29.306 1.00 41.44 304 THR A O 1
ATOM 2373 N N . TYR A 1 305 ? -69.930 4.825 -31.106 1.00 44.34 305 TYR A N 1
ATOM 2374 C CA . TYR A 1 305 ? -70.446 5.730 -32.122 1.00 44.34 305 TYR A CA 1
ATOM 2375 C C . TYR A 1 305 ? -71.502 4.968 -32.911 1.00 44.34 305 TYR A C 1
ATOM 2377 O O . TYR A 1 305 ? -71.236 3.848 -33.341 1.00 44.34 305 TYR A O 1
ATOM 2385 N N . TRP A 1 306 ? -72.679 5.578 -33.036 1.00 34.25 306 TRP A N 1
ATOM 2386 C CA . TRP A 1 306 ? -73.539 5.731 -34.223 1.00 34.25 306 TRP A CA 1
ATOM 2387 C C . TRP A 1 306 ? -74.898 6.292 -33.741 1.00 34.25 306 TRP A C 1
ATOM 2389 O O . TRP A 1 306 ? -75.270 5.987 -32.605 1.00 34.25 306 TRP A O 1
ATOM 2399 N N . PRO A 1 307 ? -75.683 7.047 -34.541 1.00 45.59 307 PRO A N 1
ATOM 2400 C CA . PRO A 1 307 ? -75.485 7.426 -35.947 1.00 45.59 307 PRO A CA 1
ATOM 2401 C C . PRO A 1 307 ? -75.728 8.927 -36.257 1.00 45.59 307 PRO A C 1
ATOM 2403 O O . PRO A 1 307 ? -76.422 9.628 -35.521 1.00 45.59 307 PRO A O 1
ATOM 2406 N N . ALA A 1 308 ? -75.222 9.377 -37.406 1.00 38.31 308 ALA A N 1
ATOM 2407 C CA . ALA A 1 308 ? -75.930 10.233 -38.364 1.00 38.31 308 ALA A CA 1
ATOM 2408 C C . ALA A 1 308 ? -75.320 9.992 -39.750 1.00 38.31 308 ALA A C 1
ATOM 2410 O O . ALA A 1 308 ? -74.070 9.993 -39.831 1.00 38.31 308 ALA A O 1
#

pLDDT: mean 80.79, std 13.69, range [34.25, 95.75]

Foldseek 3Di:
DDPVCVVCVLQPVNDDVVLLVLLLVLLVLLLVLLVLQQCALLDQVRLQLFFWKDAPLLLLVLLCLQQVDDSVLLDDPLQARIWGAGQQWIKGWGWADDPVDTDTDIDTDGDHRYQDAPLNNLLVSNCVHPPPDDDPPVNCSNCVVVVVSCVRCVVVADDSVQLVVLSVLLSVLSVVLSVLSVVLSVVSVCCVPPCPPPDGVVVSVVSLVSSLCSLVSSLVSNVVSVCRGSCVSSVSSVHDDPDTGGNSNVSSVVSSVSSVVSCVSVVVVVVVVVVVVVVVVVVVVVVVVVVVVVPPPPPPPPPPDDDD

Sequence (308 aa):
MSTGDFFLRIIGVGEAKVGMIWFMLAILLGFIANTVVLISCASPDTQSVHLFRVGSAELVNATANVTGISPNKLQFAELPEYWYWGLSGVCIDVQKRQLFGDENSISCKQSFPPMMSVEDMISFAIEAHLEKDTNNSLLTKRMEPWKEALAKIKDDLVEPSRPRDLMKGAAAFCVLSAILSPIILILTALYFTLLYGILQRWMLYALALLDALLFTGSAVMIGYAMREGPRGIIELAALPQEHYYGPGNTAFTLGALVKFIAMEVFLVLLFLALFLVLWIIYCCLLCCVDDRDRVKVKVKVINTYWPA

Radius of gyration: 28.47 Å; chains: 1; bounding box: 114×29×73 Å

Secondary structure (DSSP, 8-state):
--HHHHHHHHHTSS--HHHHHHHHHHHHHHHHHHHHHHTTTSSGGGGGG-SEEEEHHHHHHHHHHHH---HHHH--TTS-SEEEE-SSEEEEEEEEEETTEEEEEEEEEE-SS----HHHHHHHHHHHHH-TTS-HHHHHHHHHHHHHHHHHHTTTSPPTHHHHHHHHHHHHHHHHHHHHHHHHHHHHHHHTTT-TTTS-HHHHHHHHHHHHHHHHHHHHHHHHHHHHTTTHHHHHTT----S-B-HHHHHHHHHHHHHHHTTHHHHHHHHHHHHHHHHHHHHHHHHHHHHHHH--------------